Protein AF-A0A0J6VIU3-F1 (afdb_monomer)

Solvent-accessible surface area (backbone atoms only — not comparable to full-atom values): 9866 Å² total; per-residue (Å²): 130,84,79,78,81,65,36,22,77,60,74,33,32,26,30,36,24,31,65,59,57,56,82,57,69,72,55,52,53,48,53,48,53,48,19,51,76,34,27,85,52,58,78,42,79,39,98,77,40,23,36,38,40,46,23,76,40,57,70,34,16,53,46,53,47,50,54,40,42,76,72,63,31,38,40,55,67,81,47,37,56,76,34,36,36,28,23,67,9,27,85,81,29,92,76,26,26,20,43,14,57,76,49,42,64,62,48,19,63,70,40,30,72,33,30,78,71,74,35,33,35,32,33,22,8,21,50,80,12,85,54,52,69,56,66,26,52,36,17,33,19,19,31,84,85,53,28,26,31,54,34,59,68,26,29,26,71,58,88,66,86,40,66,36,48,68,65,61,50,52,62,45,44,75,76,52,79,45,73,80,44,44,50,70,67,60,55,64,84,130

Mean predicted aligned error: 3.59 Å

InterPro domains:
  IPR005117 Nitrite/Sulfite reductase ferredoxin-like domain [PF03460] (12-70)
  IPR036136 Nitrite/Sulfite reductase ferredoxin-like domain superfamily [SSF55124] (12-74)
  IPR045854 Nitrite and sulphite reductase 4Fe-4S domain-like superfamily [G3DSA:3.30.413.10] (81-178)
  IPR045854 Nitrite and sulphite reductase 4Fe-4S domain-like superfamily [SSF56014] (79-173)
  IPR051329 Nitrite and Sulfite Reductase 4Fe-4S Domain-Containing Protein [PTHR32439] (13-143)

pLDDT: mean 94.85, std 7.2, range [46.12, 98.75]

Structure (mmCIF, N/CA/C/O backbone):
data_AF-A0A0J6VIU3-F1
#
_entry.id   AF-A0A0J6VIU3-F1
#
loop_
_atom_site.group_PDB
_atom_site.id
_atom_site.type_symbol
_atom_site.label_atom_id
_atom_site.label_alt_id
_atom_site.label_comp_id
_atom_site.label_asym_id
_atom_site.label_entity_id
_atom_site.label_seq_id
_atom_site.pdbx_PDB_ins_code
_atom_site.Cartn_x
_atom_site.Cartn_y
_atom_site.Cartn_z
_atom_site.occupancy
_atom_site.B_iso_or_equiv
_atom_site.auth_seq_id
_atom_site.auth_comp_id
_atom_site.auth_asym_id
_atom_site.auth_atom_id
_atom_site.pdbx_PDB_model_num
ATOM 1 N N . ALA A 1 1 ? -14.873 -9.529 -12.317 1.00 48.81 1 ALA A N 1
ATOM 2 C CA . ALA A 1 1 ? -13.793 -8.640 -12.784 1.00 48.81 1 ALA A CA 1
ATOM 3 C C . ALA A 1 1 ? -12.572 -9.496 -13.079 1.00 48.81 1 ALA A C 1
ATOM 5 O O . ALA A 1 1 ? -12.299 -10.395 -12.291 1.00 48.81 1 ALA A O 1
ATOM 6 N N . THR A 1 2 ? -11.891 -9.271 -14.202 1.00 46.12 2 THR A N 1
ATOM 7 C CA . THR A 1 2 ? -10.603 -9.919 -14.492 1.00 46.12 2 THR A CA 1
ATOM 8 C C . THR A 1 2 ? -9.624 -9.580 -13.365 1.00 46.12 2 THR A C 1
ATOM 10 O O . THR A 1 2 ? -9.533 -8.401 -13.010 1.00 46.12 2 THR A O 1
ATOM 13 N N . PRO A 1 3 ? -8.942 -10.564 -12.755 1.00 61.28 3 PRO A N 1
ATOM 14 C CA . PRO A 1 3 ? -7.960 -10.271 -11.722 1.00 61.28 3 PRO A CA 1
ATOM 15 C C . PRO A 1 3 ? -6.857 -9.392 -12.315 1.00 61.28 3 PRO A C 1
ATOM 17 O O . PRO A 1 3 ? -6.375 -9.652 -13.418 1.00 61.28 3 PRO A O 1
ATOM 20 N N . ALA A 1 4 ? -6.488 -8.330 -11.599 1.00 75.06 4 ALA A N 1
ATOM 21 C CA . ALA A 1 4 ? -5.360 -7.499 -11.994 1.00 75.06 4 ALA A CA 1
ATOM 22 C C . ALA A 1 4 ? -4.101 -8.373 -12.071 1.00 75.06 4 ALA A C 1
ATOM 24 O O . ALA A 1 4 ? -3.849 -9.185 -11.176 1.00 75.06 4 ALA A O 1
ATOM 25 N N . LEU A 1 5 ? -3.326 -8.209 -13.143 1.00 84.50 5 LEU A N 1
ATOM 26 C CA . LEU A 1 5 ? -2.038 -8.877 -13.272 1.00 84.50 5 LEU A CA 1
ATOM 27 C C . LEU A 1 5 ? -1.126 -8.452 -12.110 1.00 84.50 5 LEU A C 1
ATOM 29 O O . LEU A 1 5 ? -1.130 -7.278 -11.725 1.00 84.50 5 LEU A O 1
ATOM 33 N N . PRO A 1 6 ? -0.371 -9.388 -11.516 1.00 89.06 6 PRO A N 1
ATOM 34 C CA . PRO A 1 6 ? 0.488 -9.067 -10.391 1.00 89.06 6 PRO A CA 1
ATOM 35 C C . PRO A 1 6 ? 1.706 -8.241 -10.829 1.00 89.06 6 PRO A C 1
ATOM 37 O O . PRO A 1 6 ? 2.104 -8.282 -11.994 1.00 89.06 6 PRO A O 1
ATOM 40 N N . ALA A 1 7 ? 2.318 -7.527 -9.882 1.00 92.69 7 ALA A N 1
ATOM 41 C CA . ALA A 1 7 ? 3.604 -6.867 -10.090 1.00 92.69 7 ALA A CA 1
ATOM 42 C C . ALA A 1 7 ? 4.664 -7.842 -10.637 1.00 92.69 7 ALA A C 1
ATOM 44 O O . ALA A 1 7 ? 4.665 -9.022 -10.281 1.00 92.69 7 ALA A O 1
ATOM 45 N N . GLY A 1 8 ? 5.559 -7.335 -11.485 1.00 94.25 8 GLY A N 1
ATOM 46 C CA . GLY A 1 8 ? 6.637 -8.103 -12.106 1.00 94.25 8 GLY A CA 1
ATOM 47 C C . GLY A 1 8 ? 6.594 -8.120 -13.639 1.00 94.25 8 GLY A C 1
ATOM 48 O O . GLY A 1 8 ? 5.868 -7.330 -14.250 1.00 94.25 8 GLY A O 1
ATOM 49 N N . PRO A 1 9 ? 7.419 -8.974 -14.269 1.00 93.81 9 PRO A N 1
ATOM 50 C CA . PRO A 1 9 ? 7.533 -9.061 -15.721 1.00 93.81 9 PRO A CA 1
ATOM 51 C C . PRO A 1 9 ? 6.393 -9.877 -16.354 1.00 93.81 9 PRO A C 1
ATOM 53 O O . PRO A 1 9 ? 5.986 -10.914 -15.835 1.00 93.81 9 PRO A O 1
ATOM 56 N N . HIS A 1 10 ? 5.932 -9.429 -17.522 1.00 94.38 10 HIS A N 1
ATOM 57 C CA . HIS A 1 10 ? 4.900 -10.036 -18.370 1.00 94.38 10 HIS A CA 1
ATOM 58 C C . HIS A 1 10 ? 5.347 -9.936 -19.837 1.00 94.38 10 HIS A C 1
ATOM 60 O O . HIS A 1 10 ? 4.893 -9.078 -20.598 1.00 94.38 10 HIS A O 1
ATOM 66 N N . GLY A 1 11 ? 6.317 -10.770 -20.221 1.00 94.44 11 GLY A N 1
ATOM 67 C CA . GLY A 1 11 ? 7.028 -10.636 -21.494 1.00 94.44 11 GLY A CA 1
ATOM 68 C C . GLY A 1 11 ? 7.826 -9.332 -21.527 1.00 94.44 11 GLY A C 1
ATOM 69 O O . GLY A 1 11 ? 8.680 -9.097 -20.677 1.00 94.44 11 GLY A O 1
ATOM 70 N N . ARG A 1 12 ? 7.511 -8.453 -22.482 1.00 96.19 12 ARG A N 1
ATOM 71 C CA . ARG A 1 12 ? 8.130 -7.122 -22.593 1.00 96.19 12 ARG A CA 1
ATOM 72 C C . ARG A 1 12 ? 7.570 -6.092 -21.607 1.00 96.19 12 ARG A C 1
ATOM 74 O O . ARG A 1 12 ? 8.167 -5.032 -21.448 1.00 96.19 12 ARG A O 1
ATOM 81 N N . ALA A 1 13 ? 6.429 -6.363 -20.979 1.00 95.94 13 ALA A N 1
ATOM 82 C CA . ALA A 1 13 ? 5.827 -5.449 -20.017 1.00 95.94 13 ALA A CA 1
ATOM 83 C C . 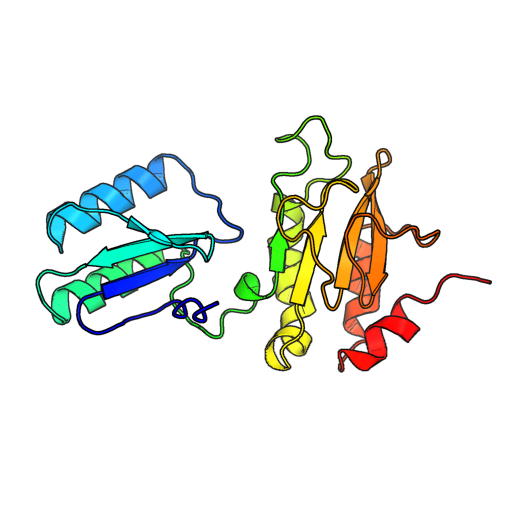ALA A 1 13 ? 6.360 -5.705 -18.601 1.00 95.94 13 ALA A C 1
ATOM 85 O O . ALA A 1 13 ? 6.583 -6.846 -18.206 1.00 95.94 13 ALA A O 1
ATOM 86 N N . VAL A 1 14 ? 6.506 -4.648 -17.812 1.00 96.81 14 VAL A N 1
ATOM 87 C CA . VAL A 1 14 ? 6.825 -4.694 -16.386 1.00 96.81 14 VAL A CA 1
ATOM 88 C C . VAL A 1 14 ? 5.751 -3.920 -15.645 1.00 96.81 14 VAL A C 1
ATOM 90 O O . VAL A 1 14 ? 5.574 -2.723 -15.866 1.00 96.81 14 VAL A O 1
ATOM 93 N N . LEU A 1 15 ? 5.040 -4.601 -14.752 1.00 97.00 15 LEU A N 1
ATOM 94 C CA . LEU A 1 15 ? 4.106 -3.963 -13.835 1.00 97.00 15 LEU A CA 1
ATOM 95 C C . LEU A 1 15 ? 4.848 -3.631 -12.544 1.00 97.00 15 LEU A C 1
ATOM 97 O O . LEU A 1 15 ? 5.270 -4.531 -11.818 1.00 97.00 15 LEU A O 1
ATOM 101 N N . ALA A 1 16 ? 5.014 -2.343 -12.267 1.00 97.06 16 ALA A N 1
ATOM 102 C CA . ALA A 1 16 ? 5.677 -1.849 -11.072 1.00 97.06 16 ALA A CA 1
ATOM 103 C C . ALA A 1 16 ? 4.662 -1.092 -10.208 1.00 97.06 16 ALA A C 1
ATOM 105 O O . ALA A 1 16 ? 4.135 -0.052 -10.602 1.00 97.06 16 ALA A O 1
ATOM 106 N N . GLU A 1 17 ? 4.349 -1.624 -9.028 1.00 96.88 17 GLU A N 1
ATOM 107 C CA . GLU A 1 17 ? 3.399 -0.996 -8.107 1.00 96.88 17 GLU A CA 1
ATOM 108 C C . GLU A 1 17 ? 4.102 0.074 -7.260 1.00 96.88 17 GLU A C 1
ATOM 110 O O . GLU A 1 17 ? 5.215 -0.124 -6.762 1.00 96.88 17 GLU A O 1
ATOM 115 N N . LEU A 1 18 ? 3.448 1.223 -7.076 1.00 96.88 18 LEU A N 1
ATOM 116 C CA . LEU A 1 18 ? 3.931 2.249 -6.160 1.00 96.88 18 LEU A CA 1
ATOM 117 C C . LEU A 1 18 ? 3.594 1.809 -4.731 1.00 96.88 18 LEU A C 1
ATOM 119 O O . LEU A 1 18 ? 2.436 1.456 -4.472 1.00 96.88 18 LEU A O 1
ATOM 123 N N . PRO A 1 19 ? 4.540 1.862 -3.776 1.00 95.75 19 PRO A N 1
ATOM 124 C CA . PRO A 1 19 ? 4.240 1.587 -2.378 1.00 95.75 19 PRO A CA 1
ATOM 125 C C . PRO A 1 19 ? 3.066 2.452 -1.910 1.00 95.75 19 PRO A C 1
ATOM 127 O O . PRO A 1 19 ? 3.142 3.680 -1.896 1.00 95.75 19 PRO A O 1
ATOM 130 N N . PHE A 1 20 ? 1.945 1.796 -1.598 1.00 96.06 20 PHE A N 1
ATOM 131 C CA . PHE A 1 20 ? 0.696 2.439 -1.173 1.00 96.06 20 PHE A CA 1
ATOM 132 C C . PHE A 1 20 ? 0.151 3.499 -2.153 1.00 96.06 20 PHE A C 1
ATOM 134 O O . PHE A 1 20 ? -0.592 4.396 -1.751 1.00 96.06 20 PHE A O 1
ATOM 141 N N . GLY A 1 21 ? 0.493 3.388 -3.443 1.00 94.88 21 GLY A N 1
ATOM 142 C CA . GLY A 1 21 ? 0.001 4.263 -4.507 1.00 94.88 21 GLY A CA 1
ATOM 143 C C . GLY A 1 21 ? 0.584 5.674 -4.523 1.00 94.88 21 GLY A C 1
ATOM 144 O O . GLY A 1 21 ? -0.059 6.570 -5.067 1.00 94.88 21 GLY A O 1
ATOM 145 N N . ARG A 1 22 ? 1.755 5.900 -3.912 1.00 93.38 22 ARG A N 1
ATOM 146 C CA . ARG A 1 22 ? 2.368 7.232 -3.814 1.00 93.38 22 ARG A CA 1
ATOM 147 C C . ARG A 1 22 ? 3.776 7.267 -4.408 1.00 93.38 22 ARG A C 1
ATOM 149 O O . ARG A 1 22 ? 4.560 6.341 -4.231 1.00 93.38 22 ARG A O 1
ATOM 156 N N . CYS A 1 23 ? 4.096 8.376 -5.064 1.00 95.00 23 CYS A N 1
ATOM 157 C CA . CYS A 1 23 ? 5.431 8.727 -5.539 1.00 95.00 23 CYS A CA 1
ATOM 158 C C . CYS A 1 23 ? 5.663 10.237 -5.396 1.00 95.00 23 CYS A C 1
ATOM 160 O O . CYS A 1 23 ? 4.721 10.996 -5.149 1.00 95.00 23 CYS A O 1
ATOM 162 N N . ASP A 1 24 ? 6.913 10.665 -5.538 1.00 95.06 24 ASP A N 1
ATOM 163 C CA . ASP A 1 24 ? 7.285 12.070 -5.683 1.00 95.06 24 ASP A CA 1
ATOM 164 C C . ASP A 1 24 ? 7.541 12.424 -7.159 1.00 95.06 24 ASP A C 1
ATOM 166 O O . ASP A 1 24 ? 7.495 11.563 -8.042 1.00 95.06 24 ASP A O 1
ATOM 170 N N . ALA A 1 25 ? 7.786 13.710 -7.431 1.00 97.56 25 ALA A N 1
ATOM 171 C CA . ALA A 1 25 ? 8.084 14.193 -8.779 1.00 97.56 25 ALA A CA 1
ATOM 172 C C . ALA A 1 25 ? 9.369 13.565 -9.340 1.00 97.56 25 ALA A C 1
ATOM 174 O O . ALA A 1 25 ? 9.394 13.145 -10.490 1.00 97.56 25 ALA A O 1
ATOM 175 N N . ALA A 1 26 ? 10.397 13.400 -8.502 1.00 97.75 26 ALA A N 1
ATOM 176 C CA . ALA A 1 26 ? 11.661 12.807 -8.921 1.00 97.75 26 ALA A CA 1
ATOM 177 C C . ALA A 1 26 ? 11.491 11.362 -9.414 1.00 97.75 26 ALA A C 1
ATOM 179 O O . ALA A 1 26 ? 12.188 10.939 -10.335 1.00 97.75 26 ALA A O 1
ATOM 180 N N . LEU A 1 27 ? 10.592 10.577 -8.811 1.00 97.69 27 LEU A N 1
ATOM 181 C CA . LEU A 1 27 ? 10.286 9.242 -9.308 1.00 97.69 27 LEU A CA 1
ATOM 182 C C . LEU A 1 27 ? 9.491 9.281 -10.619 1.00 97.69 27 LEU A C 1
ATOM 184 O O . LEU A 1 27 ? 9.744 8.444 -11.480 1.00 97.69 27 LEU A O 1
ATOM 188 N N . LEU A 1 28 ? 8.577 10.237 -10.799 1.00 96.81 28 LEU A N 1
ATOM 189 C CA . LEU A 1 28 ? 7.879 10.414 -12.078 1.00 96.81 28 LEU A CA 1
ATOM 190 C C . LEU A 1 28 ? 8.858 10.752 -13.211 1.00 96.81 28 LEU A C 1
ATOM 192 O O . LEU A 1 28 ? 8.779 10.133 -14.270 1.00 96.81 28 LEU A O 1
ATOM 196 N N . ASP A 1 29 ? 9.824 11.637 -12.960 1.00 98.00 29 ASP A N 1
ATOM 197 C CA . ASP A 1 29 ? 10.874 11.973 -13.930 1.00 98.00 29 ASP A CA 1
ATOM 198 C C . ASP A 1 29 ? 11.718 10.742 -14.291 1.00 98.00 29 ASP A C 1
ATOM 200 O O . ASP A 1 29 ? 12.003 10.494 -15.464 1.00 98.00 29 ASP A O 1
ATOM 204 N N . ARG A 1 30 ? 12.074 9.916 -13.294 1.00 98.00 30 ARG A N 1
ATOM 205 C CA . ARG A 1 30 ? 12.776 8.645 -13.539 1.00 98.00 30 ARG A CA 1
ATOM 206 C C . ARG A 1 30 ? 11.942 7.683 -14.379 1.00 98.00 30 ARG A C 1
ATOM 208 O O . ARG A 1 30 ? 12.472 7.108 -15.322 1.00 98.00 30 ARG A O 1
ATOM 215 N N . LEU A 1 31 ? 10.655 7.518 -14.066 1.00 97.56 31 LEU A N 1
ATOM 216 C CA . LEU A 1 31 ? 9.751 6.648 -14.825 1.00 97.56 31 LEU A CA 1
ATOM 217 C C . LEU A 1 31 ? 9.650 7.078 -16.293 1.00 97.56 31 LEU A C 1
ATOM 219 O O . LEU A 1 31 ? 9.720 6.220 -17.173 1.00 97.56 31 LEU A O 1
ATOM 223 N N . ALA A 1 32 ? 9.527 8.382 -16.550 1.00 97.56 32 ALA A N 1
ATOM 224 C CA . ALA A 1 32 ? 9.510 8.929 -17.904 1.00 97.56 32 ALA A CA 1
ATOM 225 C C . ALA A 1 32 ? 10.830 8.640 -18.634 1.00 97.56 32 ALA A C 1
ATOM 227 O O . ALA A 1 32 ? 10.822 8.010 -19.691 1.00 97.56 32 ALA A O 1
ATOM 228 N N . GLY A 1 33 ? 11.969 8.981 -18.020 1.00 98.19 33 GLY A N 1
ATOM 229 C CA . GLY A 1 33 ? 13.286 8.749 -18.617 1.00 98.19 33 GLY A CA 1
ATOM 230 C C . GLY A 1 33 ? 13.581 7.270 -18.888 1.00 98.19 33 GLY A C 1
ATOM 231 O O . GLY A 1 33 ? 14.166 6.929 -19.914 1.00 98.19 33 GLY A O 1
ATOM 232 N N . TRP A 1 34 ? 13.142 6.362 -18.013 1.00 98.06 34 TRP A N 1
ATOM 233 C CA . TRP A 1 34 ? 13.269 4.925 -18.252 1.00 98.06 34 TRP A CA 1
ATOM 234 C C . TRP A 1 34 ? 12.399 4.443 -19.411 1.00 98.06 34 TRP A C 1
ATOM 236 O O . TRP A 1 34 ? 12.864 3.618 -20.201 1.00 98.06 34 TRP A O 1
ATOM 246 N N . SER A 1 35 ? 11.161 4.938 -19.521 1.00 97.12 35 SER A N 1
ATOM 247 C CA . SER A 1 35 ? 10.277 4.576 -20.632 1.00 97.12 35 SER A CA 1
ATOM 248 C C . SER A 1 35 ? 10.857 5.024 -21.973 1.00 97.12 35 SER A C 1
ATOM 250 O O . SER A 1 35 ? 10.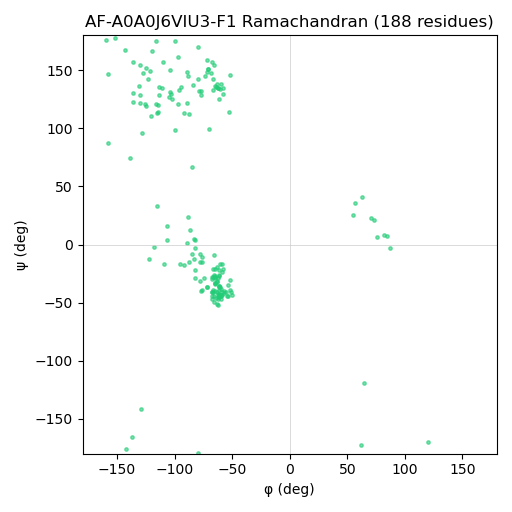907 4.235 -22.914 1.00 97.12 35 SER A O 1
ATOM 252 N N . GLU A 1 36 ? 11.410 6.233 -22.045 1.00 97.88 36 GLU A N 1
ATOM 253 C CA . GLU A 1 36 ? 12.086 6.735 -23.247 1.00 97.88 36 GLU A CA 1
ATOM 254 C C . GLU A 1 36 ? 13.366 5.942 -23.570 1.00 97.88 36 GLU A C 1
ATOM 256 O O . GLU A 1 36 ? 13.612 5.571 -24.718 1.00 97.88 36 GLU A O 1
ATOM 261 N N . ALA A 1 37 ? 14.192 5.644 -22.562 1.00 97.94 37 ALA A N 1
ATOM 262 C CA . ALA A 1 37 ? 15.487 4.992 -22.765 1.00 97.94 37 ALA A CA 1
ATOM 263 C C . ALA A 1 37 ? 15.385 3.493 -23.094 1.00 97.94 37 ALA A C 1
ATOM 265 O O . ALA A 1 37 ? 16.272 2.934 -23.755 1.00 97.94 37 ALA A O 1
ATOM 266 N N . HIS A 1 38 ? 14.342 2.814 -22.610 1.00 97.62 38 HIS A N 1
ATOM 267 C CA . HIS A 1 38 ? 14.209 1.354 -22.680 1.00 97.62 38 HIS A CA 1
ATOM 268 C C . HIS A 1 38 ? 12.943 0.868 -23.398 1.00 97.62 38 HIS A C 1
ATOM 270 O O . HIS A 1 38 ? 12.875 -0.315 -23.738 1.00 97.62 38 HIS A O 1
ATOM 276 N N . GLY A 1 39 ? 11.979 1.745 -23.663 1.00 95.62 39 GLY A N 1
ATOM 277 C CA . GLY A 1 39 ? 10.674 1.425 -24.234 1.00 95.62 39 GLY A CA 1
ATOM 278 C C . GLY A 1 39 ? 10.313 2.280 -25.444 1.00 95.62 39 GLY A C 1
ATOM 279 O O . GLY A 1 39 ? 11.157 2.545 -26.301 1.00 95.62 39 GLY A O 1
ATOM 280 N N . ASP A 1 40 ? 9.037 2.644 -25.527 1.00 92.75 40 ASP A N 1
ATOM 281 C CA . ASP A 1 40 ? 8.431 3.493 -26.558 1.00 92.75 40 ASP A CA 1
ATOM 282 C C . ASP A 1 40 ? 8.083 4.906 -26.054 1.00 92.75 40 ASP A C 1
ATOM 284 O O . ASP A 1 40 ? 7.546 5.708 -26.815 1.00 92.75 40 ASP A O 1
ATOM 288 N N . GLY A 1 41 ? 8.431 5.232 -24.804 1.00 94.88 41 GLY A N 1
ATOM 289 C CA . GLY A 1 41 ? 8.130 6.519 -24.176 1.00 94.88 41 GLY A CA 1
ATOM 290 C C . GLY A 1 41 ? 6.760 6.589 -23.495 1.00 94.88 41 GLY A C 1
ATOM 291 O O . GLY A 1 41 ? 6.473 7.588 -22.837 1.00 94.88 41 GLY A O 1
ATOM 292 N N . ASP A 1 42 ? 5.937 5.538 -23.572 1.00 94.19 42 ASP A N 1
ATOM 293 C CA . ASP A 1 42 ? 4.618 5.525 -22.943 1.00 94.19 42 ASP A CA 1
ATOM 294 C C . ASP A 1 42 ? 4.656 4.994 -21.499 1.00 94.19 42 ASP A C 1
ATOM 296 O O . ASP A 1 42 ? 5.448 4.127 -21.118 1.00 94.19 42 ASP A O 1
ATOM 300 N N . LEU A 1 43 ? 3.752 5.515 -20.667 1.00 92.94 43 LEU A N 1
ATOM 301 C CA . LEU A 1 43 ? 3.489 5.041 -19.309 1.00 92.94 43 LEU A CA 1
ATOM 302 C C . LEU A 1 43 ? 1.987 4.839 -19.136 1.00 92.94 43 LEU A C 1
ATOM 304 O O . LEU A 1 43 ? 1.198 5.752 -19.372 1.00 92.94 43 LEU A O 1
ATOM 308 N N . SER A 1 44 ? 1.581 3.662 -18.665 1.00 94.81 44 SER A N 1
ATOM 309 C CA . SER A 1 44 ? 0.176 3.384 -18.340 1.00 94.81 44 SER A CA 1
ATOM 310 C C . SER A 1 44 ? -0.002 3.173 -16.845 1.00 94.81 44 SER A C 1
ATOM 312 O O . SER A 1 44 ? 0.767 2.445 -16.227 1.00 94.81 44 SER A O 1
ATOM 314 N N . LEU A 1 45 ? -1.037 3.764 -16.248 1.00 94.75 45 LEU A N 1
ATOM 315 C CA . LEU A 1 45 ? -1.393 3.481 -14.856 1.00 94.75 45 LEU A CA 1
ATOM 316 C C . LEU A 1 45 ? -2.048 2.102 -14.738 1.00 94.75 45 LEU A C 1
ATOM 318 O O . LEU A 1 45 ? -2.820 1.691 -15.605 1.00 94.75 45 LEU A O 1
ATOM 322 N N . THR A 1 46 ? -1.789 1.403 -13.634 1.00 92.31 46 THR A N 1
ATOM 323 C CA . THR A 1 46 ? -2.411 0.106 -13.347 1.00 92.31 46 THR A CA 1
ATOM 324 C C . THR A 1 46 ? -3.514 0.237 -12.290 1.00 92.31 46 THR A C 1
ATOM 326 O O . THR A 1 46 ? -3.403 1.044 -11.360 1.00 92.31 46 THR A O 1
ATOM 329 N N . PRO A 1 47 ? -4.555 -0.617 -12.332 1.00 88.31 47 PRO A N 1
ATOM 330 C CA . PRO A 1 47 ? -5.556 -0.694 -11.263 1.00 88.31 47 PRO A CA 1
ATOM 331 C C . PRO A 1 47 ? -4.975 -1.079 -9.890 1.00 88.31 47 PRO A C 1
ATOM 333 O O . PRO A 1 47 ? -5.620 -0.872 -8.865 1.00 88.31 47 PRO A O 1
ATOM 336 N N . SER A 1 48 ? -3.757 -1.629 -9.853 1.00 85.94 48 SER A N 1
ATOM 337 C CA . SER A 1 48 ? -3.030 -2.004 -8.636 1.00 85.94 48 SER A CA 1
ATOM 338 C C . SER A 1 48 ? -2.174 -0.869 -8.051 1.00 85.94 48 SER A C 1
ATOM 340 O O . SER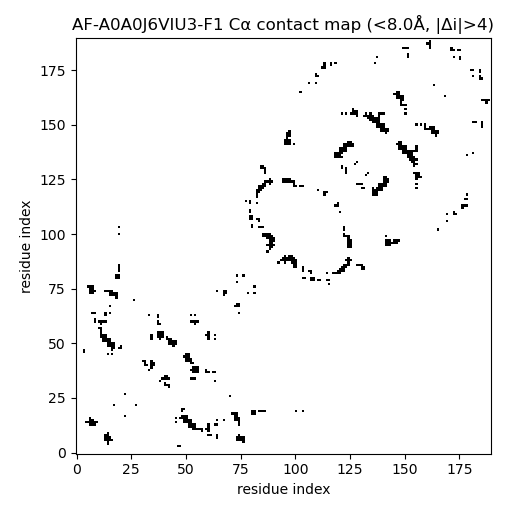 A 1 48 ? -1.259 -1.133 -7.276 1.00 85.94 48 SER A O 1
ATOM 342 N N . ARG A 1 49 ? -2.508 0.398 -8.355 1.00 91.69 49 ARG A N 1
ATOM 343 C CA . ARG A 1 49 ? -1.810 1.604 -7.859 1.00 91.69 49 ARG A CA 1
ATOM 344 C C . ARG A 1 49 ? -0.348 1.665 -8.323 1.00 91.69 49 ARG A C 1
ATOM 346 O O . ARG A 1 49 ? 0.548 2.005 -7.553 1.00 91.69 49 ARG A O 1
ATOM 353 N N . GLY A 1 50 ? -0.111 1.293 -9.572 1.00 94.88 50 GLY A N 1
ATOM 354 C CA . GLY A 1 50 ? 1.215 1.216 -10.167 1.00 94.88 50 GLY A CA 1
ATOM 355 C C . GLY A 1 50 ? 1.270 1.787 -11.569 1.00 94.88 50 GLY A C 1
ATOM 356 O O . GLY A 1 50 ? 0.349 2.464 -12.029 1.00 94.88 50 GLY A O 1
ATOM 357 N N . VAL A 1 51 ? 2.363 1.461 -12.244 1.00 96.38 51 VAL A N 1
ATOM 358 C CA . VAL A 1 51 ? 2.610 1.780 -13.644 1.00 96.38 51 VAL A CA 1
ATOM 359 C C . VAL A 1 51 ? 2.994 0.519 -14.413 1.00 96.38 51 VAL A C 1
ATOM 361 O O . VAL A 1 51 ? 3.606 -0.401 -13.868 1.00 96.38 51 VAL A O 1
ATOM 364 N N . ALA A 1 52 ? 2.614 0.474 -15.681 1.00 96.50 52 ALA A N 1
ATOM 365 C CA . ALA A 1 52 ? 3.092 -0.485 -16.655 1.00 96.50 52 ALA A CA 1
ATOM 366 C C . ALA A 1 52 ? 4.137 0.203 -17.538 1.00 96.50 52 ALA A C 1
ATOM 368 O O . ALA A 1 52 ? 3.864 1.254 -18.121 1.00 96.50 52 ALA A O 1
ATOM 369 N N . LEU A 1 53 ? 5.316 -0.407 -17.613 1.00 96.31 53 LEU A N 1
ATOM 370 C CA . LEU A 1 53 ? 6.429 -0.018 -18.475 1.00 96.31 53 LEU A CA 1
ATOM 371 C C . LEU A 1 53 ? 6.596 -1.095 -19.545 1.00 96.31 53 LEU A C 1
ATOM 373 O O . LEU A 1 53 ? 6.588 -2.279 -19.210 1.00 96.31 53 LEU A O 1
ATOM 377 N N . VAL A 1 54 ? 6.766 -0.723 -20.811 1.00 96.94 54 VAL A N 1
ATOM 378 C CA . VAL A 1 54 ? 6.951 -1.696 -21.897 1.00 96.94 54 VAL A CA 1
ATOM 379 C C . VAL A 1 54 ? 8.346 -1.540 -22.482 1.00 96.94 54 VAL A C 1
ATOM 381 O O . VAL A 1 54 ? 8.669 -0.528 -23.088 1.00 96.94 54 VAL A O 1
ATOM 384 N N . GLY A 1 55 ? 9.190 -2.555 -22.309 1.00 97.56 55 GLY A N 1
ATOM 385 C CA . GLY A 1 55 ? 10.509 -2.593 -22.930 1.00 97.56 55 GLY A CA 1
ATOM 386 C C . GLY A 1 55 ? 10.417 -2.807 -24.441 1.00 97.56 55 GLY A C 1
ATOM 387 O O . GLY A 1 55 ? 9.508 -3.480 -24.939 1.00 97.56 55 GLY A O 1
ATOM 388 N N . ARG A 1 56 ? 11.390 -2.294 -25.198 1.00 97.62 56 ARG A N 1
ATOM 389 C CA . ARG A 1 56 ? 11.540 -2.574 -26.643 1.00 97.62 56 ARG A CA 1
ATOM 390 C C . ARG A 1 56 ? 11.786 -4.059 -26.951 1.00 97.62 56 ARG A C 1
ATOM 392 O O . ARG A 1 56 ? 11.399 -4.546 -28.008 1.00 97.62 56 ARG A O 1
ATOM 399 N N . ASP A 1 57 ? 12.377 -4.772 -25.999 1.00 97.25 57 ASP A N 1
ATOM 400 C CA . ASP A 1 57 ? 12.654 -6.207 -25.999 1.00 97.25 57 ASP A CA 1
ATOM 401 C C . ASP A 1 57 ? 12.671 -6.731 -24.545 1.00 97.25 57 ASP A C 1
ATOM 403 O O . ASP A 1 57 ? 12.475 -5.968 -23.592 1.00 97.25 57 ASP A O 1
ATOM 407 N N . GLU A 1 58 ? 12.863 -8.038 -24.355 1.00 96.62 58 GLU A N 1
ATOM 408 C CA . GLU A 1 58 ? 12.871 -8.654 -23.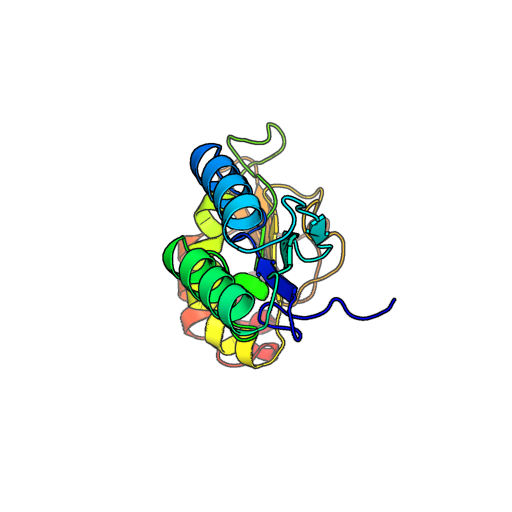018 1.00 96.62 58 GLU A CA 1
ATOM 409 C C . GLU A 1 58 ? 14.077 -8.229 -22.160 1.00 96.62 58 GLU A C 1
ATOM 411 O O . GLU A 1 58 ? 13.963 -8.131 -20.938 1.00 96.62 58 GLU A O 1
ATOM 416 N N . ALA A 1 59 ? 15.224 -7.909 -22.768 1.00 97.31 59 ALA A N 1
ATOM 417 C CA . ALA A 1 59 ? 16.405 -7.449 -22.035 1.00 97.31 59 ALA A CA 1
ATOM 418 C C . ALA A 1 59 ? 16.215 -6.022 -21.489 1.00 97.31 59 ALA A C 1
ATOM 420 O O . ALA A 1 59 ? 16.637 -5.694 -20.373 1.00 97.31 59 ALA A O 1
ATOM 421 N N . ALA A 1 60 ? 15.540 -5.170 -22.259 1.00 97.94 60 ALA A N 1
ATOM 422 C CA . ALA A 1 60 ? 15.108 -3.852 -21.832 1.00 97.94 60 ALA A CA 1
ATOM 423 C C . ALA A 1 60 ? 14.049 -3.950 -20.726 1.00 97.94 60 ALA A C 1
ATOM 425 O O . ALA A 1 60 ? 14.155 -3.229 -19.736 1.00 97.94 60 ALA A O 1
ATOM 426 N N . ALA A 1 61 ? 13.095 -4.882 -20.832 1.00 97.62 61 ALA A N 1
ATOM 427 C CA . ALA A 1 61 ? 12.126 -5.153 -19.769 1.00 97.62 61 ALA A CA 1
ATOM 428 C C . ALA A 1 61 ? 12.813 -5.583 -18.459 1.00 97.62 61 ALA A C 1
ATOM 430 O O . ALA A 1 61 ? 12.499 -5.064 -17.391 1.00 97.62 61 ALA A O 1
ATOM 431 N N . GLU A 1 62 ? 13.820 -6.455 -18.522 1.00 97.94 62 GLU A N 1
ATOM 432 C CA . GLU A 1 62 ? 14.595 -6.830 -17.334 1.00 97.94 62 GLU A CA 1
ATOM 433 C C . GLU A 1 62 ? 15.381 -5.643 -16.748 1.00 97.94 62 GLU A C 1
ATOM 435 O O . GLU A 1 62 ? 15.513 -5.505 -15.530 1.00 97.94 62 GLU A O 1
ATOM 440 N N . THR A 1 63 ? 15.868 -4.735 -17.594 1.00 98.12 63 THR A N 1
ATOM 441 C CA . THR A 1 63 ? 16.508 -3.494 -17.134 1.00 98.12 63 THR A CA 1
ATOM 442 C C . THR A 1 63 ? 15.506 -2.584 -16.426 1.00 98.12 63 THR A C 1
ATOM 444 O O . THR A 1 63 ? 15.751 -2.213 -15.281 1.00 98.12 63 THR A O 1
ATOM 447 N N . LEU A 1 64 ? 14.340 -2.334 -17.029 1.00 97.94 64 LEU A N 1
ATOM 448 C CA . LEU A 1 64 ? 13.234 -1.587 -16.420 1.00 97.94 64 LEU A CA 1
ATOM 449 C C . LEU A 1 64 ? 12.829 -2.165 -15.059 1.00 97.94 64 LEU A C 1
ATOM 451 O O . LEU A 1 64 ? 12.653 -1.426 -14.094 1.00 97.94 64 LEU A O 1
ATOM 455 N N . ARG A 1 65 ? 12.727 -3.495 -14.956 1.00 97.81 65 ARG A N 1
ATOM 456 C CA . ARG A 1 65 ? 12.402 -4.186 -13.702 1.00 97.81 65 ARG A CA 1
ATOM 457 C C . ARG A 1 65 ? 13.446 -3.923 -12.616 1.00 97.81 65 ARG A C 1
ATOM 459 O O . ARG A 1 65 ? 13.072 -3.681 -11.468 1.00 97.81 65 ARG A O 1
ATOM 466 N N . ARG A 1 66 ? 14.739 -3.972 -12.957 1.00 98.19 66 ARG A N 1
ATOM 467 C CA . ARG A 1 66 ? 15.839 -3.704 -12.012 1.00 98.19 66 ARG A CA 1
ATOM 468 C C . ARG A 1 66 ? 15.873 -2.245 -11.568 1.00 98.19 66 ARG A C 1
ATOM 470 O O . ARG A 1 66 ? 15.989 -2.003 -10.371 1.00 98.19 66 ARG A O 1
ATOM 477 N N . GLU A 1 67 ? 15.719 -1.304 -12.495 1.00 97.94 67 GLU A N 1
ATOM 478 C CA . GLU A 1 67 ? 15.641 0.133 -12.199 1.00 97.94 67 GLU A CA 1
ATOM 479 C C . GLU A 1 67 ? 14.454 0.449 -11.274 1.00 97.94 67 GLU A C 1
ATOM 481 O O . GLU A 1 67 ? 14.609 1.094 -10.234 1.00 97.94 67 GLU A O 1
ATOM 486 N N . ALA A 1 68 ? 13.276 -0.102 -11.584 1.00 97.69 68 ALA A N 1
ATOM 487 C CA . ALA A 1 68 ? 12.086 0.053 -10.756 1.00 97.69 68 ALA A CA 1
ATOM 488 C C . ALA A 1 68 ? 12.289 -0.523 -9.342 1.00 97.69 68 ALA A C 1
ATOM 490 O O . ALA A 1 68 ? 11.959 0.135 -8.353 1.00 97.69 68 ALA A O 1
ATOM 491 N N . ALA A 1 69 ? 12.880 -1.719 -9.229 1.00 97.81 69 ALA A N 1
ATOM 492 C CA . ALA A 1 69 ? 13.211 -2.321 -7.937 1.00 97.81 69 ALA A CA 1
ATOM 493 C C . ALA A 1 69 ? 14.201 -1.460 -7.135 1.00 97.81 69 ALA A C 1
ATOM 495 O O . ALA A 1 69 ? 13.989 -1.222 -5.946 1.00 97.81 69 ALA A O 1
ATOM 496 N N . ALA A 1 70 ? 15.258 -0.962 -7.785 1.00 97.50 70 ALA A N 1
ATOM 497 C CA . ALA A 1 70 ? 16.274 -0.116 -7.160 1.00 97.50 70 ALA A CA 1
ATOM 498 C C . ALA A 1 70 ? 15.695 1.214 -6.654 1.00 97.50 70 ALA A C 1
ATOM 500 O O . ALA A 1 70 ? 16.126 1.727 -5.624 1.00 97.50 70 ALA A O 1
ATOM 501 N N . ALA A 1 71 ? 14.671 1.742 -7.327 1.00 97.31 71 ALA A N 1
ATOM 502 C CA . ALA A 1 71 ? 13.938 2.925 -6.885 1.00 97.31 71 ALA A CA 1
ATOM 503 C C . ALA A 1 71 ? 12.836 2.642 -5.849 1.00 97.31 71 ALA A C 1
ATOM 505 O O . ALA A 1 71 ? 12.094 3.554 -5.482 1.00 97.31 71 ALA A O 1
ATOM 506 N N . GLY A 1 72 ? 12.712 1.399 -5.376 1.00 96.31 72 GLY A N 1
ATOM 507 C CA . GLY A 1 72 ? 11.793 1.016 -4.308 1.00 96.31 72 GLY A CA 1
ATOM 508 C C . GLY A 1 72 ? 10.360 0.713 -4.750 1.00 96.31 72 GLY A C 1
ATOM 509 O O . GLY A 1 72 ? 9.513 0.479 -3.875 1.00 96.31 72 GLY A O 1
ATOM 510 N N . LEU A 1 73 ? 10.077 0.676 -6.062 1.00 97.75 73 LEU A N 1
ATOM 511 C CA . LEU A 1 73 ? 8.804 0.158 -6.565 1.00 97.75 73 LEU A CA 1
ATOM 512 C C . LEU A 1 73 ? 8.695 -1.339 -6.277 1.00 97.75 73 LEU A C 1
ATOM 514 O O . LEU A 1 73 ? 9.681 -2.067 -6.151 1.00 97.75 73 LEU A O 1
ATOM 518 N N . ILE A 1 74 ? 7.459 -1.805 -6.181 1.00 97.69 74 ILE A N 1
ATOM 519 C CA . ILE A 1 74 ? 7.152 -3.209 -5.967 1.00 97.69 74 ILE A CA 1
ATOM 520 C C . ILE A 1 74 ? 7.092 -3.891 -7.333 1.00 97.69 74 ILE A C 1
ATOM 522 O O . ILE A 1 74 ? 6.184 -3.640 -8.123 1.00 97.69 74 ILE A O 1
ATOM 526 N N . VAL A 1 75 ? 8.057 -4.768 -7.593 1.00 96.88 75 VAL A N 1
ATOM 527 C CA . VAL A 1 75 ? 8.104 -5.635 -8.787 1.00 96.88 75 VAL A CA 1
ATOM 528 C C . VAL A 1 75 ? 8.054 -7.123 -8.430 1.00 96.88 75 VAL A C 1
ATOM 530 O O . VAL A 1 75 ? 8.074 -7.971 -9.317 1.00 96.88 75 VAL A O 1
ATOM 533 N N . ASP A 1 76 ? 8.018 -7.441 -7.134 1.00 95.31 76 ASP A N 1
ATOM 534 C CA . ASP A 1 76 ? 7.844 -8.798 -6.626 1.00 95.31 76 ASP A CA 1
ATOM 535 C C . ASP A 1 76 ? 6.360 -9.019 -6.281 1.00 95.31 76 ASP A C 1
ATOM 537 O O . ASP A 1 76 ? 5.810 -8.299 -5.437 1.00 95.31 76 ASP A O 1
ATOM 541 N N . PRO A 1 77 ? 5.683 -10.007 -6.894 1.00 92.88 77 PRO A N 1
ATOM 542 C CA . PRO A 1 77 ? 4.299 -10.322 -6.565 1.00 92.88 77 PRO A CA 1
ATOM 543 C C . PRO A 1 77 ? 4.099 -10.764 -5.105 1.00 92.88 77 PRO A C 1
ATOM 545 O O . PRO A 1 77 ? 2.981 -10.646 -4.599 1.00 92.88 77 PRO A O 1
ATOM 548 N N . ALA A 1 78 ? 5.138 -11.250 -4.424 1.00 93.00 78 ALA A N 1
ATOM 549 C CA . ALA A 1 78 ? 5.084 -11.697 -3.034 1.00 93.00 78 ALA A CA 1
ATOM 550 C C . ALA A 1 78 ? 5.363 -10.583 -2.005 1.00 93.00 78 ALA A C 1
ATOM 552 O O . ALA A 1 78 ? 5.352 -10.852 -0.801 1.00 93.00 78 ALA A O 1
ATOM 553 N N . ASP A 1 79 ? 5.598 -9.340 -2.443 1.00 95.81 79 ASP A N 1
ATOM 554 C CA . ASP A 1 79 ? 5.900 -8.231 -1.537 1.00 95.81 79 ASP A CA 1
ATOM 555 C C . ASP A 1 79 ? 4.726 -7.958 -0.566 1.00 95.81 79 ASP A C 1
ATOM 557 O O . ASP A 1 79 ? 3.594 -7.711 -1.003 1.00 95.81 79 ASP A O 1
ATOM 561 N N . PRO A 1 80 ? 4.958 -7.960 0.762 1.00 95.12 80 PRO A N 1
ATOM 562 C CA . PRO A 1 80 ? 3.892 -7.816 1.753 1.00 95.12 80 PRO A CA 1
ATOM 563 C C . PRO A 1 80 ? 3.197 -6.451 1.709 1.00 95.12 80 PRO A C 1
ATOM 565 O O . PRO A 1 80 ? 2.048 -6.338 2.142 1.00 95.12 80 PRO A O 1
ATOM 568 N N . ARG A 1 81 ? 3.836 -5.413 1.150 1.00 96.88 81 ARG A N 1
ATOM 569 C CA . ARG A 1 81 ? 3.221 -4.086 0.978 1.00 96.88 81 ARG A CA 1
ATOM 570 C C . ARG A 1 81 ? 1.986 -4.145 0.080 1.00 96.88 81 ARG A C 1
ATOM 572 O O . ARG A 1 81 ? 1.078 -3.340 0.260 1.00 96.88 81 ARG A O 1
ATOM 579 N N . ARG A 1 82 ? 1.898 -5.126 -0.827 1.00 95.56 82 ARG A N 1
ATOM 580 C CA . ARG A 1 82 ? 0.739 -5.326 -1.718 1.00 95.56 82 ARG A CA 1
ATOM 581 C C . ARG A 1 82 ? -0.536 -5.706 -0.972 1.00 95.56 82 ARG A C 1
ATOM 583 O O . ARG A 1 82 ? -1.633 -5.423 -1.451 1.00 95.56 82 ARG A O 1
ATOM 590 N N . ALA A 1 83 ? -0.400 -6.325 0.201 1.00 96.00 83 ALA A N 1
ATOM 591 C CA . ALA A 1 83 ? -1.526 -6.728 1.034 1.00 96.00 83 ALA A CA 1
ATOM 592 C C . ALA A 1 83 ? -2.138 -5.565 1.827 1.00 96.00 83 ALA A C 1
ATOM 594 O O . ALA A 1 83 ? -3.183 -5.749 2.449 1.00 96.00 83 ALA A O 1
ATOM 595 N N . VAL A 1 84 ? -1.510 -4.383 1.823 1.00 97.88 84 VAL A N 1
ATOM 596 C CA . VAL A 1 84 ? -1.949 -3.227 2.606 1.00 97.88 84 VAL A CA 1
ATOM 597 C C . VAL A 1 84 ? -2.403 -2.097 1.684 1.00 97.88 84 VAL A C 1
ATOM 599 O O . VAL A 1 84 ? -1.634 -1.562 0.888 1.00 97.88 84 VAL A O 1
ATOM 602 N N . ALA A 1 85 ? -3.662 -1.692 1.823 1.00 97.50 85 ALA A N 1
ATOM 603 C CA . ALA A 1 85 ? -4.188 -0.477 1.214 1.00 97.50 85 ALA A CA 1
ATOM 604 C C . ALA A 1 85 ? -4.099 0.687 2.208 1.00 97.50 85 ALA A C 1
ATOM 606 O O . ALA A 1 85 ? -4.474 0.537 3.370 1.00 97.50 85 ALA A O 1
ATOM 607 N N . ALA A 1 86 ? -3.656 1.861 1.759 1.00 98.00 86 ALA A N 1
ATOM 608 C CA . ALA A 1 86 ? -3.634 3.060 2.591 1.00 98.00 86 ALA A CA 1
ATOM 609 C C . ALA A 1 86 ? -4.138 4.274 1.814 1.00 98.00 86 ALA A C 1
ATOM 611 O O . ALA A 1 86 ? -3.716 4.539 0.689 1.00 98.00 86 ALA A O 1
ATOM 612 N N . CYS A 1 87 ? -5.065 5.017 2.415 1.00 97.88 87 CYS A N 1
ATOM 613 C CA . CYS A 1 87 ? -5.485 6.309 1.869 1.00 97.88 87 CYS A CA 1
ATOM 614 C C . CYS A 1 87 ? -4.452 7.391 2.227 1.00 97.88 87 CYS A C 1
ATOM 616 O O . CYS A 1 87 ? -3.603 7.135 3.078 1.00 97.88 87 CYS A O 1
ATOM 618 N N . PRO A 1 88 ? -4.524 8.608 1.654 1.00 97.56 88 PRO A N 1
ATOM 619 C CA . PRO A 1 88 ? -3.574 9.673 1.981 1.00 97.56 88 PRO A CA 1
ATOM 620 C C . PRO A 1 88 ? -3.427 9.947 3.488 1.00 97.56 88 PRO A C 1
ATOM 622 O O . PRO A 1 88 ? -2.309 10.146 3.956 1.00 97.56 88 PRO A O 1
ATOM 625 N N . GLY A 1 89 ? -4.535 9.909 4.242 1.00 97.81 89 GLY A N 1
ATOM 626 C CA . GLY A 1 89 ? -4.549 10.214 5.676 1.00 97.81 89 GLY A CA 1
ATOM 627 C C . GLY A 1 89 ? -4.114 11.650 5.995 1.00 97.81 89 GLY A C 1
ATOM 628 O O . GLY A 1 89 ? -3.935 12.476 5.100 1.00 97.81 89 GLY A O 1
ATOM 629 N N . ALA A 1 90 ? -3.956 11.962 7.277 1.00 96.88 90 ALA A N 1
ATOM 630 C CA . ALA A 1 90 ? -3.374 13.227 7.716 1.00 96.88 90 ALA A CA 1
ATOM 631 C C . ALA A 1 90 ? -1.858 13.277 7.417 1.00 96.88 90 ALA A C 1
ATOM 633 O O . ALA A 1 90 ? -1.201 12.239 7.396 1.00 96.88 90 ALA A O 1
ATOM 634 N N . PRO A 1 91 ? -1.260 14.457 7.195 1.00 95.88 91 PRO A N 1
ATOM 635 C CA . PRO A 1 91 ? -1.905 15.756 6.992 1.00 95.88 91 PRO A CA 1
ATOM 636 C C . PRO A 1 91 ? -2.389 15.973 5.544 1.00 95.88 91 PRO A C 1
ATOM 638 O O . PRO A 1 91 ? -2.993 16.997 5.251 1.00 95.88 91 PRO A O 1
ATOM 641 N N . ALA A 1 92 ? -2.134 15.033 4.626 1.00 96.50 92 ALA A N 1
ATOM 642 C CA . ALA A 1 92 ? -2.435 15.193 3.198 1.00 96.50 92 ALA A CA 1
ATOM 643 C C . ALA A 1 92 ? -3.943 15.267 2.880 1.00 96.50 92 ALA A C 1
ATOM 645 O O . ALA A 1 92 ? -4.335 15.767 1.829 1.00 96.50 92 ALA A O 1
ATOM 646 N N . CYS A 1 93 ? -4.796 14.768 3.773 1.00 97.75 93 CYS A N 1
ATOM 647 C CA . CYS A 1 93 ? -6.246 14.818 3.676 1.00 97.75 93 CYS A CA 1
ATOM 648 C C . CYS A 1 93 ? -6.832 15.448 4.942 1.00 97.75 93 CYS A C 1
ATOM 650 O O . CYS A 1 93 ? -6.698 14.889 6.028 1.00 97.75 93 CYS A O 1
ATOM 652 N N . ALA A 1 94 ? -7.565 16.554 4.791 1.00 96.88 94 ALA A N 1
ATOM 653 C CA . ALA A 1 94 ? -8.213 17.263 5.901 1.00 96.88 94 ALA A CA 1
ATOM 654 C C . ALA A 1 94 ? -9.291 16.438 6.631 1.00 96.88 94 ALA A C 1
ATOM 656 O O . ALA A 1 94 ? -9.667 16.761 7.750 1.00 96.88 94 ALA A O 1
ATOM 657 N N . SER A 1 95 ? -9.811 15.375 6.006 1.00 97.00 95 SER A N 1
ATOM 658 C CA . SER A 1 95 ? -10.726 14.439 6.674 1.00 97.00 95 SER A CA 1
ATOM 659 C C . SER A 1 95 ? -10.005 13.372 7.501 1.00 97.00 95 SER A C 1
ATOM 661 O O . SER A 1 95 ? -10.672 12.637 8.220 1.00 97.00 95 SER A O 1
ATOM 663 N N . GLY A 1 96 ? -8.687 13.219 7.352 1.00 96.94 96 GLY A N 1
ATOM 664 C CA . GLY A 1 96 ? -7.913 12.194 8.045 1.00 96.94 96 GLY A CA 1
ATOM 665 C C . GLY A 1 96 ? -7.624 12.582 9.493 1.00 96.94 96 GLY A C 1
ATOM 666 O O . GLY A 1 96 ? -7.157 13.685 9.749 1.00 96.94 96 GLY A O 1
ATOM 667 N N . GLY A 1 97 ? -7.859 11.665 10.430 1.00 97.50 97 GLY A N 1
ATOM 668 C CA . GLY A 1 97 ? -7.452 11.798 11.832 1.00 97.50 97 GLY A CA 1
ATOM 669 C C . GLY A 1 97 ? -6.073 11.198 12.133 1.00 97.50 97 GLY A C 1
ATOM 670 O O . GLY A 1 97 ? -5.468 11.530 13.147 1.00 97.50 97 GLY A O 1
ATOM 671 N N . THR A 1 98 ? -5.556 10.333 11.253 1.00 98.31 98 THR A N 1
ATOM 672 C CA . THR A 1 98 ? -4.269 9.634 11.426 1.00 98.31 98 THR A CA 1
ATOM 673 C C . THR A 1 98 ? -3.420 9.616 10.146 1.00 98.31 98 THR A C 1
ATOM 675 O O . THR A 1 98 ? -3.970 9.731 9.038 1.00 98.31 98 THR A O 1
ATOM 678 N N . PRO A 1 99 ? -2.085 9.455 10.255 1.00 98.00 99 PRO A N 1
ATOM 679 C CA . PRO A 1 99 ? -1.170 9.503 9.119 1.00 98.00 99 PRO A CA 1
ATOM 680 C C . PRO A 1 99 ? -1.050 8.158 8.386 1.00 98.00 99 PRO A C 1
ATOM 682 O O . PRO A 1 99 ? 0.008 7.536 8.349 1.00 98.00 99 PRO A O 1
ATOM 685 N N . ALA A 1 100 ? -2.139 7.726 7.743 1.00 98.25 100 ALA A N 1
ATOM 686 C CA . ALA A 1 100 ? -2.255 6.405 7.113 1.00 98.25 100 ALA A CA 1
ATOM 687 C C . ALA A 1 100 ? -1.085 6.021 6.181 1.00 98.25 100 ALA A C 1
ATOM 689 O O . ALA A 1 100 ? -0.587 4.901 6.260 1.00 98.25 100 ALA A O 1
ATOM 690 N N . GLN A 1 101 ? -0.614 6.942 5.329 1.00 97.50 101 GLN A N 1
ATOM 691 C CA . GLN A 1 101 ? 0.537 6.699 4.443 1.00 97.50 101 GLN A CA 1
ATOM 692 C C . GLN A 1 101 ? 1.857 6.484 5.203 1.00 97.50 101 GLN A C 1
ATOM 694 O O . GLN A 1 101 ? 2.700 5.718 4.746 1.00 97.50 101 GLN A O 1
ATOM 699 N N . ALA A 1 102 ? 2.046 7.140 6.352 1.00 97.62 102 ALA A N 1
ATOM 700 C CA . ALA A 1 102 ? 3.255 6.992 7.164 1.00 97.62 102 ALA A CA 1
ATOM 701 C C . ALA A 1 102 ? 3.252 5.686 7.978 1.00 97.62 102 ALA A C 1
ATOM 703 O O . ALA A 1 102 ? 4.305 5.090 8.195 1.00 97.62 102 ALA A O 1
ATOM 704 N N . ASP A 1 103 ? 2.070 5.221 8.384 1.00 98.50 103 ASP A N 1
ATOM 705 C CA . ASP A 1 103 ? 1.899 4.005 9.184 1.00 98.50 103 ASP A CA 1
ATOM 706 C C . ASP A 1 103 ? 1.904 2.721 8.330 1.00 98.50 103 ASP A C 1
ATOM 708 O O . ASP A 1 103 ? 2.342 1.657 8.781 1.00 98.50 103 ASP A O 1
ATOM 712 N N . ALA A 1 104 ? 1.472 2.804 7.068 1.00 98.31 104 ALA A N 1
ATOM 713 C CA . ALA A 1 104 ? 1.337 1.652 6.176 1.00 98.31 104 ALA A CA 1
ATOM 714 C C . ALA A 1 104 ? 2.615 0.800 5.985 1.00 98.31 104 ALA A C 1
ATOM 716 O O . ALA A 1 104 ? 2.487 -0.427 6.022 1.00 98.31 104 ALA A O 1
ATOM 717 N N . PRO A 1 105 ? 3.841 1.359 5.844 1.00 98.06 105 PRO A N 1
ATOM 718 C CA . PRO A 1 105 ? 5.065 0.557 5.756 1.00 98.06 105 PRO A CA 1
ATOM 719 C C . PRO A 1 105 ? 5.303 -0.315 6.995 1.00 98.06 105 PRO A C 1
ATOM 721 O O . PRO A 1 105 ? 5.630 -1.496 6.873 1.00 98.06 105 PRO A O 1
ATOM 724 N N . ARG A 1 106 ? 5.103 0.253 8.192 1.00 98.31 106 ARG A N 1
ATOM 725 C CA . ARG A 1 106 ? 5.280 -0.458 9.467 1.00 98.31 106 ARG A CA 1
ATOM 726 C C . ARG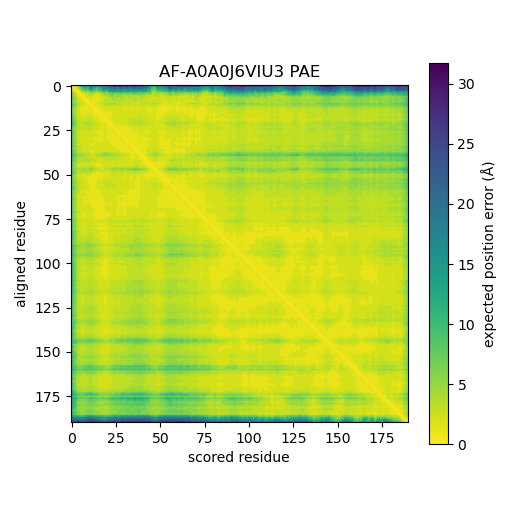 A 1 106 ? 4.226 -1.549 9.631 1.00 98.31 106 ARG A C 1
ATOM 728 O O . ARG A 1 106 ? 4.559 -2.659 10.042 1.00 98.31 106 ARG A O 1
ATOM 735 N N . LEU A 1 107 ? 2.979 -1.264 9.242 1.00 98.50 107 LEU A N 1
ATOM 736 C CA . LEU A 1 107 ? 1.926 -2.277 9.240 1.00 98.50 107 LEU A CA 1
ATOM 737 C C . LEU A 1 107 ? 2.239 -3.401 8.251 1.00 98.50 107 LEU A C 1
ATOM 739 O O . LEU A 1 107 ? 2.123 -4.562 8.619 1.00 98.50 107 LEU A O 1
ATOM 743 N N . ALA A 1 108 ? 2.663 -3.088 7.024 1.00 98.00 108 ALA A N 1
ATOM 744 C CA . ALA A 1 108 ? 3.001 -4.095 6.019 1.00 98.00 108 ALA A CA 1
ATOM 745 C C . ALA A 1 108 ? 4.095 -5.057 6.507 1.00 98.00 108 ALA A C 1
ATOM 747 O O . ALA A 1 108 ? 3.985 -6.264 6.296 1.00 98.00 108 ALA A O 1
ATOM 748 N N . ALA A 1 109 ? 5.108 -4.542 7.212 1.00 97.56 109 ALA A N 1
ATOM 749 C CA . ALA A 1 109 ? 6.147 -5.366 7.821 1.00 97.56 109 ALA A CA 1
ATOM 750 C C . ALA A 1 109 ? 5.581 -6.310 8.900 1.00 97.56 109 ALA A C 1
ATOM 752 O O . ALA A 1 109 ? 5.796 -7.521 8.827 1.00 97.56 109 ALA A O 1
ATOM 753 N N . ALA A 1 110 ? 4.807 -5.786 9.857 1.00 97.19 110 ALA A N 1
ATOM 754 C CA . ALA A 1 110 ? 4.202 -6.590 10.925 1.00 97.19 110 ALA A CA 1
ATOM 755 C C . ALA A 1 110 ? 3.164 -7.601 10.399 1.00 97.19 110 ALA A C 1
ATOM 757 O O . ALA A 1 110 ? 3.030 -8.707 10.921 1.00 97.19 110 ALA A O 1
ATOM 758 N N . PHE A 1 111 ? 2.446 -7.244 9.334 1.00 96.38 111 PHE A N 1
ATOM 759 C CA . PHE A 1 111 ? 1.373 -8.040 8.742 1.00 96.38 111 PHE A CA 1
ATOM 760 C C . PHE A 1 111 ? 1.878 -9.095 7.744 1.00 96.38 111 PHE A C 1
ATOM 762 O O . PHE A 1 111 ? 1.109 -9.959 7.324 1.00 96.38 111 PHE A O 1
ATOM 769 N N . ALA A 1 112 ? 3.168 -9.081 7.382 1.00 96.19 112 ALA A N 1
ATOM 770 C CA . ALA A 1 112 ? 3.751 -9.974 6.380 1.00 96.19 112 ALA A CA 1
ATOM 771 C C . ALA A 1 112 ? 3.453 -11.479 6.597 1.00 96.19 112 ALA A C 1
ATOM 773 O O . ALA A 1 112 ? 3.152 -12.163 5.615 1.00 96.19 112 ALA A O 1
ATOM 774 N N . PRO A 1 113 ? 3.475 -12.037 7.830 1.00 95.44 113 PRO A N 1
ATOM 775 C CA . PRO A 1 113 ? 3.089 -13.432 8.058 1.00 95.44 113 PRO A CA 1
ATOM 776 C C . PRO A 1 113 ? 1.637 -13.740 7.683 1.00 95.44 113 PRO A C 1
ATOM 778 O O . PRO A 1 113 ? 1.360 -14.817 7.159 1.00 95.44 113 PRO A O 1
ATOM 781 N N . LEU A 1 114 ? 0.725 -12.795 7.916 1.00 96.69 114 LEU A N 1
ATOM 782 C CA . LEU A 1 114 ? -0.692 -12.923 7.581 1.00 96.69 114 LEU A CA 1
ATOM 783 C C . LEU A 1 114 ? -0.916 -12.708 6.080 1.00 96.69 114 LEU A C 1
ATOM 785 O O . LEU A 1 114 ? -1.664 -13.4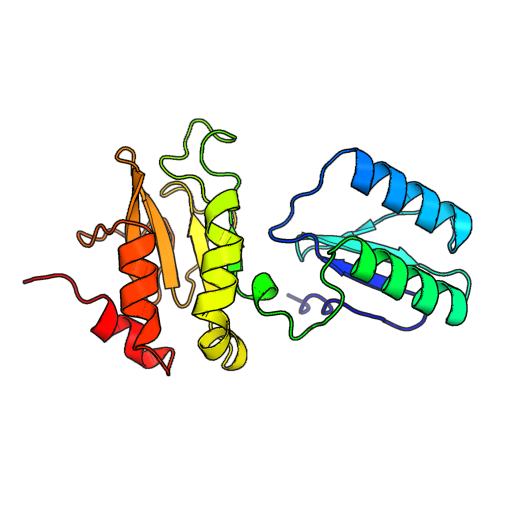60 5.458 1.00 96.69 114 LEU A O 1
ATOM 789 N N . ALA A 1 115 ? -0.209 -11.747 5.479 1.00 95.75 115 ALA A N 1
ATOM 790 C CA . ALA A 1 115 ? -0.236 -11.484 4.040 1.00 95.75 115 ALA A CA 1
ATOM 791 C C . ALA A 1 115 ? 0.158 -12.719 3.213 1.00 95.75 115 ALA A C 1
ATOM 793 O O . ALA A 1 115 ? -0.527 -13.061 2.251 1.00 95.75 115 ALA A O 1
ATOM 794 N N . ARG A 1 116 ? 1.189 -13.469 3.641 1.00 94.75 116 ARG A N 1
ATOM 795 C CA . ARG A 1 116 ? 1.582 -14.753 3.017 1.00 94.75 116 ARG A CA 1
ATOM 796 C C . ARG A 1 116 ? 0.471 -15.805 3.014 1.00 94.75 116 ARG A C 1
ATOM 798 O O . ARG A 1 116 ? 0.55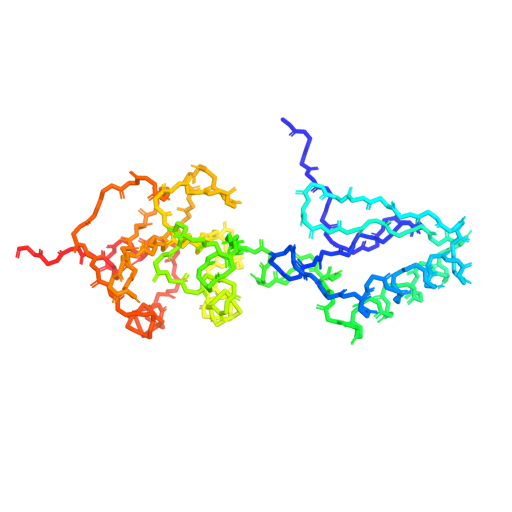4 -16.783 2.280 1.00 94.75 116 ARG A O 1
ATOM 805 N N . ARG A 1 117 ? -0.558 -15.615 3.836 1.00 95.12 117 ARG A N 1
ATOM 806 C CA . ARG A 1 117 ? -1.726 -16.491 3.960 1.00 95.12 117 ARG A CA 1
ATOM 807 C C . ARG A 1 117 ? -2.982 -15.891 3.328 1.00 95.12 117 ARG A C 1
ATOM 809 O O . ARG A 1 117 ? -4.084 -16.348 3.613 1.00 95.12 117 ARG A O 1
ATOM 816 N N . GLY A 1 118 ? -2.816 -14.872 2.486 1.00 94.69 118 GLY A N 1
ATOM 817 C CA . GLY A 1 118 ? -3.898 -14.225 1.748 1.00 94.69 118 GLY A CA 1
ATOM 818 C C . GLY A 1 118 ? -4.673 -13.174 2.542 1.00 94.69 118 GLY A C 1
ATOM 819 O O . GLY A 1 118 ? -5.689 -12.690 2.050 1.00 94.69 118 GLY A O 1
ATOM 820 N N . ALA A 1 119 ? -4.226 -12.808 3.748 1.00 97.00 119 ALA A N 1
ATOM 821 C CA . ALA A 1 119 ? -4.860 -11.729 4.494 1.00 97.00 119 ALA A CA 1
ATOM 822 C C . ALA A 1 119 ? -4.563 -10.364 3.869 1.00 97.00 119 ALA A C 1
ATOM 824 O O . ALA A 1 119 ? -3.471 -10.123 3.354 1.00 97.00 119 ALA A O 1
ATOM 825 N N . THR A 1 120 ? -5.513 -9.444 3.999 1.00 97.69 120 THR A N 1
ATOM 826 C CA . THR A 1 120 ? -5.381 -8.052 3.559 1.00 97.69 120 THR A CA 1
ATOM 827 C C . THR A 1 120 ? -5.575 -7.095 4.724 1.00 97.69 120 THR A C 1
ATOM 829 O O . THR A 1 120 ? -6.340 -7.372 5.652 1.00 97.69 120 THR A O 1
ATOM 832 N N . ALA A 1 121 ? -4.902 -5.951 4.671 1.00 98.31 121 ALA A N 1
ATOM 833 C CA . ALA A 1 121 ? -5.091 -4.881 5.631 1.00 98.31 121 ALA A CA 1
ATOM 834 C C . ALA A 1 121 ? -5.445 -3.557 4.951 1.00 98.31 121 ALA A C 1
ATOM 836 O O . ALA A 1 121 ? -5.044 -3.280 3.820 1.00 98.31 121 ALA A O 1
ATOM 837 N N . HIS A 1 122 ? -6.176 -2.715 5.669 1.00 98.56 122 HIS A N 1
ATOM 838 C CA . HIS A 1 122 ? -6.505 -1.364 5.242 1.00 98.56 122 HIS A CA 1
ATOM 839 C C . HIS A 1 122 ? -6.177 -0.378 6.358 1.00 98.56 122 HIS A C 1
ATOM 841 O O . HIS A 1 122 ? -6.723 -0.474 7.452 1.00 98.56 122 HIS A O 1
ATOM 847 N N . VAL A 1 123 ? -5.316 0.598 6.070 1.00 98.56 123 VAL A N 1
ATOM 848 C CA . VAL A 1 123 ? -5.090 1.765 6.928 1.00 98.56 123 VAL A CA 1
ATOM 849 C C . VAL A 1 123 ? -5.886 2.934 6.368 1.00 98.56 123 VAL A C 1
ATOM 851 O O . VAL A 1 123 ? -5.486 3.603 5.410 1.00 98.56 123 VAL A O 1
ATOM 854 N N . SER A 1 124 ? -7.054 3.171 6.949 1.00 98.56 124 SER A N 1
ATOM 855 C CA . SER A 1 124 ? -7.891 4.312 6.614 1.00 98.56 124 SER A CA 1
ATOM 856 C C . SER A 1 124 ? -7.639 5.443 7.592 1.00 98.56 124 SER A C 1
ATOM 858 O O . SER A 1 124 ? -7.649 5.237 8.798 1.00 98.56 124 SER A O 1
ATOM 860 N N . GLY A 1 125 ? -7.451 6.660 7.090 1.00 98.31 125 GLY A N 1
ATOM 861 C CA . GLY A 1 125 ? -7.292 7.842 7.937 1.00 98.31 125 GLY A CA 1
ATOM 862 C C . GLY A 1 125 ? -8.611 8.330 8.542 1.00 98.31 125 GLY A C 1
ATOM 863 O O . GLY A 1 125 ? -8.583 9.157 9.444 1.00 98.31 125 GLY A O 1
ATOM 864 N N . CYS A 1 126 ? -9.757 7.867 8.034 1.00 98.25 126 CYS A N 1
ATOM 865 C CA . CYS A 1 126 ? -11.094 8.191 8.533 1.00 98.25 126 CYS A CA 1
ATOM 866 C C . CYS A 1 126 ? -12.122 7.134 8.073 1.00 98.25 126 CYS A C 1
ATOM 868 O O . CYS A 1 126 ? -11.774 6.276 7.257 1.00 98.25 126 CYS A O 1
ATOM 870 N N . PRO A 1 127 ? -13.396 7.211 8.503 1.00 98.00 127 PRO A N 1
ATOM 871 C CA . PRO A 1 127 ? -14.416 6.213 8.153 1.00 98.00 127 PRO A CA 1
ATOM 872 C C . PRO A 1 127 ? -14.810 6.120 6.667 1.00 98.00 127 PRO A C 1
ATOM 874 O O . PRO A 1 127 ? -15.517 5.195 6.282 1.00 98.00 127 PRO A O 1
ATOM 877 N N . LYS A 1 128 ? -14.356 7.045 5.803 1.00 97.50 128 LYS A N 1
ATOM 878 C CA . LYS A 1 128 ? -14.710 7.065 4.366 1.00 97.50 128 LYS A CA 1
ATOM 879 C C . LYS A 1 128 ? -14.188 5.855 3.586 1.00 97.50 128 LYS A C 1
ATOM 881 O O . LYS A 1 128 ? -14.757 5.504 2.560 1.00 97.50 128 LYS A O 1
ATOM 886 N N . GLY A 1 129 ? -13.079 5.257 4.021 1.00 96.75 129 GLY A N 1
ATOM 887 C CA . GLY A 1 129 ? -12.574 4.023 3.422 1.00 96.75 129 GLY A CA 1
ATOM 888 C C . GLY A 1 129 ? -11.977 4.138 2.015 1.00 96.75 129 GLY A C 1
ATOM 889 O O . GLY A 1 129 ? -11.923 3.137 1.312 1.00 96.75 129 GLY A O 1
ATOM 890 N N . CYS A 1 130 ? -11.517 5.321 1.588 1.00 97.19 130 CYS A N 1
ATOM 891 C CA . CYS A 1 130 ? -11.234 5.619 0.175 1.00 97.19 130 CYS A CA 1
ATOM 892 C C . CYS A 1 130 ? -10.286 4.640 -0.544 1.00 97.19 130 CYS A C 1
ATOM 894 O O . CYS A 1 130 ? -10.450 4.417 -1.738 1.00 97.19 130 CYS A O 1
ATOM 896 N N . ALA A 1 131 ? -9.281 4.087 0.143 1.00 95.75 131 ALA A N 1
ATOM 897 C CA . ALA A 1 131 ? -8.300 3.197 -0.488 1.00 95.75 131 ALA A CA 1
ATOM 898 C C . ALA A 1 131 ? -8.782 1.745 -0.626 1.00 95.75 131 ALA A C 1
ATOM 900 O O . ALA A 1 131 ? -8.247 1.007 -1.452 1.00 95.75 131 ALA A O 1
ATOM 901 N N . HIS A 1 132 ? -9.764 1.336 0.181 1.00 96.25 132 HIS A N 1
ATOM 902 C CA . HIS A 1 132 ? -10.359 -0.001 0.165 1.00 96.25 132 HIS A CA 1
ATOM 903 C C . HIS A 1 132 ? -11.767 0.063 0.792 1.00 96.25 132 HIS A C 1
ATOM 905 O O . HIS A 1 132 ? -11.902 -0.102 2.007 1.00 96.25 132 HIS A O 1
ATOM 911 N N . PRO A 1 133 ? -12.815 0.363 -0.006 1.00 94.81 133 PRO A N 1
ATOM 912 C CA . PRO A 1 133 ? -14.169 0.584 0.517 1.00 94.81 133 PRO A CA 1
ATOM 913 C C . PRO A 1 133 ? -14.827 -0.668 1.112 1.00 94.81 133 PRO A C 1
ATOM 915 O O . PRO A 1 133 ? -15.685 -0.562 1.984 1.00 94.81 133 PRO A O 1
ATOM 918 N N . GLY A 1 134 ? -14.442 -1.850 0.624 1.00 96.25 134 GLY A N 1
ATOM 919 C CA . GLY A 1 134 ? -14.937 -3.132 1.116 1.00 96.25 134 GLY A CA 1
ATOM 920 C C . GLY A 1 134 ? -14.249 -3.593 2.407 1.00 96.25 134 GLY A C 1
ATOM 921 O O . GLY A 1 134 ? -13.368 -2.911 2.934 1.00 96.25 134 GLY A O 1
ATOM 922 N N . PRO A 1 135 ? -14.629 -4.768 2.931 1.00 97.25 135 PRO A N 1
ATOM 923 C CA . PRO A 1 135 ? -13.964 -5.349 4.087 1.00 97.25 135 PRO A CA 1
ATOM 924 C C . PRO A 1 135 ? -12.533 -5.797 3.756 1.00 97.25 135 PRO A C 1
ATOM 926 O O . PRO A 1 135 ? -12.240 -6.244 2.643 1.00 97.25 135 PRO A O 1
ATOM 929 N N . ALA A 1 136 ? -11.651 -5.703 4.747 1.00 97.88 136 ALA A N 1
ATOM 930 C CA . ALA A 1 136 ? -10.325 -6.317 4.752 1.00 97.88 136 ALA A CA 1
ATOM 931 C C . ALA A 1 136 ? -10.219 -7.299 5.927 1.00 97.88 136 ALA A C 1
ATOM 933 O O . ALA A 1 136 ? -11.040 -7.274 6.847 1.00 97.88 136 ALA A O 1
ATOM 934 N N . THR A 1 137 ? -9.196 -8.157 5.930 1.00 97.94 137 THR A N 1
ATOM 935 C CA . THR A 1 137 ? -8.944 -9.045 7.078 1.00 97.94 137 THR A CA 1
ATOM 936 C C . THR A 1 137 ? -8.691 -8.234 8.355 1.00 97.94 137 THR A C 1
ATOM 938 O O . THR A 1 137 ? -9.186 -8.601 9.421 1.00 97.94 137 THR A O 1
ATOM 941 N N . LEU A 1 138 ? -7.985 -7.106 8.238 1.00 98.44 138 LEU A N 1
ATOM 942 C CA . LEU A 1 138 ? -7.806 -6.117 9.299 1.00 98.44 138 LEU A CA 1
ATOM 943 C C . LEU A 1 138 ? -7.983 -4.700 8.750 1.00 98.44 138 LEU A C 1
ATOM 945 O O . LEU A 1 138 ? -7.232 -4.276 7.875 1.00 98.44 138 LEU A O 1
ATOM 949 N N . THR A 1 139 ? -8.910 -3.933 9.310 1.00 98.62 139 THR A N 1
ATOM 950 C CA . THR A 1 139 ? -9.059 -2.513 8.983 1.00 98.62 139 THR A CA 1
ATOM 951 C C . THR A 1 139 ? -8.724 -1.652 10.194 1.00 98.62 139 THR A C 1
ATOM 953 O O . THR A 1 139 ? -9.256 -1.858 11.282 1.00 98.62 139 THR A O 1
ATOM 956 N N . LEU A 1 140 ? -7.844 -0.672 9.998 1.00 98.75 140 LEU A N 1
ATOM 957 C CA . LEU A 1 140 ? -7.552 0.397 10.943 1.00 98.75 140 LEU A CA 1
ATOM 958 C C . LEU A 1 140 ? -8.250 1.672 10.468 1.00 98.75 140 LEU A C 1
ATOM 960 O O . LEU A 1 140 ? -8.105 2.064 9.309 1.00 98.75 140 LEU A O 1
ATOM 964 N N . VAL A 1 141 ? -8.996 2.327 11.355 1.00 98.56 141 VAL A N 1
ATOM 965 C CA . VAL A 1 141 ? -9.801 3.516 11.043 1.00 98.56 141 VAL A CA 1
ATOM 966 C C . VAL A 1 141 ? -9.355 4.688 11.901 1.00 98.56 141 VAL A C 1
ATOM 968 O O . VAL A 1 141 ? -9.562 4.699 13.111 1.00 98.56 141 VAL A O 1
ATOM 971 N N . GLY A 1 142 ? -8.740 5.686 11.281 1.00 98.12 142 GLY A N 1
ATOM 972 C CA . GLY A 1 142 ? -8.246 6.867 11.967 1.00 98.12 142 GLY A CA 1
ATOM 973 C C . GLY A 1 142 ? -9.365 7.660 12.636 1.00 98.12 142 GLY A C 1
ATOM 974 O O . GLY A 1 142 ? -10.418 7.909 12.043 1.00 98.12 142 GLY A O 1
ATOM 975 N N . ARG A 1 143 ? -9.116 8.070 13.879 1.00 96.88 143 ARG A N 1
ATOM 976 C CA . ARG A 1 143 ? -9.983 8.941 14.679 1.00 96.88 143 ARG A CA 1
ATOM 977 C C . ARG A 1 143 ? -9.336 10.317 14.865 1.00 96.88 143 ARG A C 1
ATOM 979 O O . ARG A 1 143 ? -8.110 10.413 14.826 1.00 96.88 143 ARG A O 1
ATOM 986 N N . PRO A 1 144 ? -10.118 11.379 15.140 1.00 93.56 144 PRO A N 1
ATOM 987 C CA . PRO A 1 144 ? -9.581 12.734 15.320 1.00 93.56 144 PRO A CA 1
ATOM 988 C C . PRO A 1 144 ? -8.534 12.882 16.436 1.00 93.56 144 PRO A C 1
ATOM 990 O O . PRO A 1 144 ? -7.749 13.821 16.417 1.00 93.56 144 PRO A O 1
ATOM 993 N N . ASN A 1 145 ? -8.502 11.963 17.404 1.00 93.69 145 ASN A N 1
ATOM 994 C CA . ASN A 1 145 ? -7.527 11.952 18.499 1.00 93.69 145 ASN A CA 1
ATOM 995 C C . ASN A 1 145 ? -6.210 11.226 18.153 1.00 93.69 145 ASN A C 1
ATOM 997 O O . ASN A 1 145 ? -5.450 10.893 19.060 1.00 93.69 145 ASN A O 1
ATOM 1001 N N . GLY A 1 146 ? -5.962 10.913 16.876 1.00 94.81 146 GLY A N 1
ATOM 1002 C CA . GLY A 1 146 ? -4.744 10.230 16.428 1.00 94.81 146 GLY A CA 1
ATOM 1003 C C . GLY A 1 146 ? -4.699 8.727 16.731 1.00 94.81 146 GLY A C 1
ATOM 1004 O O . GLY A 1 146 ? -3.672 8.089 16.511 1.00 94.81 146 GLY A O 1
ATOM 1005 N N . ARG A 1 147 ? -5.793 8.140 17.233 1.00 98.06 147 ARG A N 1
ATOM 1006 C CA . ARG A 1 147 ? -5.916 6.695 17.490 1.00 98.06 147 ARG A CA 1
ATOM 1007 C C . ARG A 1 147 ? -6.624 5.997 16.331 1.00 98.06 147 ARG A C 1
ATOM 1009 O O . ARG A 1 147 ? -7.337 6.629 15.553 1.00 98.06 147 ARG A O 1
ATOM 1016 N N . TYR A 1 148 ? -6.471 4.683 16.253 1.00 98.56 148 TYR A N 1
ATOM 1017 C CA . TYR A 1 148 ? -7.149 3.833 15.283 1.00 98.56 148 TYR A CA 1
ATOM 1018 C C . TYR A 1 148 ? -8.275 3.046 15.948 1.00 98.56 148 TYR A C 1
ATOM 1020 O O . TYR A 1 148 ? -8.034 2.340 16.923 1.00 98.56 148 TYR A O 1
ATOM 1028 N N . GLY A 1 149 ? -9.487 3.138 15.399 1.00 98.06 149 GLY A N 1
ATOM 1029 C CA . GLY A 1 149 ? -10.482 2.078 15.536 1.00 98.06 149 GLY A CA 1
ATOM 1030 C C . GLY A 1 149 ? -9.968 0.813 14.851 1.00 98.06 149 GLY A C 1
ATOM 1031 O O . GLY A 1 149 ? -9.418 0.916 13.753 1.00 98.06 149 GLY A O 1
ATOM 1032 N N . VAL A 1 150 ? -10.105 -0.352 15.480 1.00 98.06 150 VAL A N 1
ATOM 1033 C CA . VAL A 1 150 ? -9.578 -1.612 14.934 1.00 98.06 150 VAL A CA 1
ATOM 1034 C C . VAL A 1 150 ? -10.712 -2.571 14.621 1.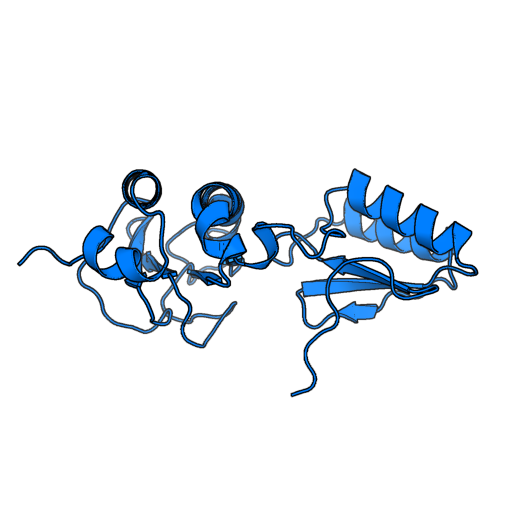00 98.06 150 VAL A C 1
ATOM 1036 O O . VAL A 1 150 ? -11.462 -2.957 15.507 1.00 98.06 150 VAL A O 1
ATOM 1039 N N . VAL A 1 151 ? -10.814 -2.979 13.358 1.00 97.38 151 VAL A N 1
ATOM 1040 C CA . VAL A 1 151 ? -11.935 -3.772 12.851 1.00 97.38 151 VAL A CA 1
ATOM 1041 C C . VAL A 1 151 ? -11.417 -5.020 12.126 1.00 97.38 151 VAL A C 1
ATOM 1043 O O . VAL A 1 151 ? -11.076 -4.961 10.938 1.00 97.38 151 VAL A O 1
ATOM 1046 N N . PRO A 1 152 ? -11.347 -6.178 12.803 1.00 96.62 152 PRO A N 1
ATOM 1047 C CA . PRO A 1 152 ? -11.109 -7.458 12.144 1.00 96.62 152 PRO A CA 1
ATOM 1048 C C . PRO A 1 152 ? -12.287 -7.842 11.236 1.00 96.62 152 PRO A C 1
ATOM 1050 O O . PRO A 1 152 ? -13.436 -7.827 11.671 1.00 96.62 152 PRO A O 1
ATOM 1053 N N . GLN A 1 153 ? -12.009 -8.265 9.999 1.00 95.94 153 GLN A N 1
ATOM 1054 C CA . GLN A 1 153 ? -13.023 -8.710 9.024 1.00 95.94 153 GLN A CA 1
ATOM 1055 C C . GLN A 1 153 ? -14.112 -7.663 8.718 1.00 95.94 153 GLN A C 1
ATOM 1057 O O . GLN A 1 153 ? -15.274 -8.012 8.510 1.00 95.94 153 GLN A O 1
ATOM 1062 N N . GLY A 1 154 ? -13.747 -6.380 8.692 1.00 96.25 154 GLY A N 1
ATOM 1063 C CA . GLY A 1 154 ? -14.677 -5.285 8.413 1.00 96.25 154 GLY A CA 1
ATOM 1064 C C . GLY A 1 154 ? -14.050 -4.174 7.580 1.00 96.25 154 GLY A C 1
ATOM 1065 O O . GLY A 1 154 ? -12.916 -4.293 7.111 1.00 96.25 154 GLY A O 1
ATOM 1066 N N . HIS A 1 155 ? -14.811 -3.106 7.355 1.00 97.81 155 HIS A N 1
ATOM 1067 C CA . HIS A 1 155 ? -14.433 -1.973 6.507 1.00 97.81 155 HIS A CA 1
ATOM 1068 C C . HIS A 1 155 ? -14.311 -0.683 7.326 1.00 97.81 155 HIS A C 1
ATOM 1070 O O . HIS A 1 155 ? -14.630 -0.645 8.510 1.00 97.81 155 HIS A O 1
ATOM 1076 N N . ALA A 1 156 ? -13.882 0.415 6.698 1.00 97.81 156 ALA A N 1
ATOM 1077 C CA . ALA A 1 156 ? -13.581 1.645 7.434 1.00 97.81 156 ALA A CA 1
ATOM 1078 C C . ALA A 1 156 ? -14.809 2.316 8.075 1.00 97.81 156 ALA A C 1
ATOM 1080 O O . ALA A 1 156 ? -14.680 2.981 9.095 1.00 97.81 156 ALA A O 1
ATOM 1081 N N . GLY A 1 157 ? -15.998 2.127 7.497 1.00 96.81 157 GLY A N 1
ATOM 1082 C CA . GLY A 1 157 ? -17.258 2.607 8.073 1.00 96.81 157 GLY A CA 1
ATOM 1083 C C . GLY A 1 157 ? -17.860 1.706 9.157 1.00 96.81 157 GLY A C 1
ATOM 1084 O O . GLY A 1 157 ? -18.986 1.957 9.566 1.00 96.81 157 GLY A O 1
ATOM 1085 N N . THR A 1 158 ? -17.187 0.624 9.565 1.00 96.00 158 THR A N 1
ATOM 1086 C CA . THR A 1 158 ? -17.696 -0.267 10.616 1.00 96.00 158 THR A CA 1
ATOM 1087 C C . THR A 1 158 ? -17.484 0.393 11.976 1.00 96.00 158 THR A C 1
ATOM 1089 O O . THR A 1 158 ? -16.375 0.832 12.286 1.00 96.00 158 THR A O 1
ATOM 1092 N N . GLU A 1 159 ? -18.543 0.467 12.780 1.00 92.12 159 GLU A N 1
ATOM 1093 C CA . GLU A 1 159 ? -18.459 0.958 14.154 1.00 92.12 159 GLU A CA 1
ATOM 1094 C C . GLU A 1 159 ? -17.634 0.002 15.022 1.00 92.12 159 GLU A C 1
ATOM 1096 O O . GLU A 1 159 ? -17.669 -1.216 14.850 1.00 92.12 159 GLU A O 1
ATOM 1101 N N . THR A 1 160 ? -16.854 0.569 15.936 1.00 92.44 160 THR A N 1
ATOM 1102 C CA . THR A 1 160 ? -16.079 -0.171 16.933 1.00 92.44 160 THR A CA 1
ATOM 1103 C C . THR A 1 160 ? -15.781 0.756 18.098 1.00 92.44 160 THR A C 1
ATOM 1105 O O . THR A 1 160 ? -15.536 1.948 17.892 1.00 92.44 160 THR A O 1
ATOM 1108 N N . ASP A 1 161 ? -15.727 0.219 19.307 1.00 92.19 161 ASP A N 1
ATOM 1109 C CA . ASP A 1 161 ? -15.309 0.946 20.504 1.00 92.19 161 ASP A CA 1
ATOM 1110 C C . ASP A 1 161 ? -13.821 0.741 20.812 1.00 92.19 161 ASP A C 1
ATOM 1112 O O . ASP A 1 161 ? -13.196 1.567 21.490 1.00 92.19 161 ASP A O 1
ATOM 1116 N N . LEU A 1 162 ? -13.194 -0.284 20.221 1.00 95.19 162 LEU A N 1
ATOM 1117 C CA . LEU A 1 162 ? -11.762 -0.523 20.347 1.00 95.19 162 LEU A CA 1
ATOM 1118 C C . LEU A 1 162 ? -10.961 0.540 19.593 1.00 95.19 162 LEU A C 1
ATOM 1120 O O . LEU A 1 162 ? -10.727 0.451 18.389 1.00 95.19 162 LEU A O 1
ATOM 1124 N N . ALA A 1 163 ? -10.472 1.528 20.337 1.00 96.12 163 ALA A N 1
ATOM 1125 C CA . ALA A 1 163 ? -9.476 2.478 19.869 1.00 96.12 163 ALA A CA 1
ATOM 1126 C C . ALA A 1 163 ? -8.099 2.152 20.460 1.00 96.12 163 ALA A C 1
ATOM 1128 O O . ALA A 1 163 ? -7.961 2.026 21.680 1.00 96.12 163 ALA A O 1
ATOM 1129 N N . LEU A 1 164 ? -7.068 2.095 19.619 1.00 97.62 164 LEU A N 1
ATOM 1130 C CA . LEU A 1 164 ? -5.679 1.843 20.007 1.00 97.62 164 LEU A CA 1
ATOM 1131 C C . LEU A 1 164 ? -4.739 2.885 19.392 1.00 97.62 164 LEU A C 1
ATOM 1133 O O . LEU A 1 164 ? -5.037 3.481 18.358 1.00 97.62 164 LEU A O 1
ATOM 1137 N N . THR A 1 165 ? -3.593 3.124 20.030 1.00 98.31 165 THR A N 1
ATOM 1138 C CA . THR A 1 165 ? -2.475 3.782 19.337 1.00 98.31 165 THR A CA 1
ATOM 1139 C C . THR A 1 165 ? -1.945 2.837 18.262 1.00 98.31 165 THR A C 1
ATOM 1141 O O . THR A 1 165 ? -2.137 1.624 18.355 1.00 98.31 165 THR A O 1
ATOM 1144 N N . PHE A 1 166 ? -1.277 3.371 17.241 1.00 98.38 166 PHE A N 1
ATOM 1145 C CA . PHE A 1 166 ? -0.718 2.526 16.189 1.00 98.38 166 PHE A CA 1
ATOM 1146 C C . PHE A 1 166 ? 0.288 1.502 16.740 1.00 98.38 166 PHE A C 1
ATOM 1148 O O . PHE A 1 166 ? 0.217 0.330 16.388 1.00 98.38 166 PHE A O 1
ATOM 1155 N N . ASP A 1 167 ? 1.144 1.902 17.682 1.00 98.38 167 ASP A N 1
ATOM 1156 C CA . ASP A 1 167 ? 2.109 0.985 18.298 1.00 98.38 167 ASP A CA 1
ATOM 1157 C C . ASP A 1 167 ? 1.422 -0.152 19.073 1.00 98.38 167 ASP A C 1
ATOM 1159 O O . ASP A 1 167 ? 1.785 -1.309 18.891 1.00 98.38 167 ASP A O 1
ATOM 1163 N N . ALA A 1 168 ? 0.340 0.126 19.811 1.00 97.88 168 ALA A N 1
ATOM 1164 C CA . ALA A 1 168 ? -0.433 -0.918 20.492 1.00 97.88 168 ALA A CA 1
ATOM 1165 C C . ALA A 1 168 ? -1.124 -1.890 19.512 1.00 97.88 168 ALA A C 1
ATOM 1167 O O . ALA A 1 168 ? -1.384 -3.044 19.857 1.00 97.88 168 ALA A O 1
ATOM 1168 N N . VAL A 1 169 ? -1.440 -1.449 18.285 1.00 98.06 169 VAL A N 1
ATOM 1169 C CA . VAL A 1 169 ? -1.897 -2.357 17.219 1.00 98.06 169 VAL A CA 1
ATOM 1170 C C . VAL A 1 169 ? -0.766 -3.290 16.798 1.00 98.06 169 VAL A C 1
ATOM 1172 O O . VAL A 1 169 ? -0.992 -4.495 16.684 1.00 98.06 169 VAL A O 1
ATOM 1175 N N . LEU A 1 170 ? 0.437 -2.753 16.578 1.00 98.19 170 LEU A N 1
ATOM 1176 C CA . LEU A 1 170 ? 1.599 -3.549 16.183 1.00 98.19 170 LEU A CA 1
ATOM 1177 C C . LEU A 1 170 ? 1.972 -4.572 17.262 1.00 98.19 170 LEU A C 1
ATOM 1179 O O . LEU A 1 170 ? 2.098 -5.748 16.937 1.00 98.19 170 LEU A O 1
ATOM 1183 N N . GLU A 1 171 ? 2.031 -4.160 18.529 1.00 97.06 171 GLU A N 1
ATOM 1184 C CA . GLU A 1 171 ? 2.299 -5.045 19.674 1.00 97.06 171 GLU A CA 1
ATOM 1185 C C . GLU A 1 171 ? 1.323 -6.229 19.721 1.00 97.06 171 GLU A C 1
ATOM 1187 O O . GLU A 1 171 ? 1.718 -7.382 19.886 1.00 97.06 171 GLU A O 1
ATOM 1192 N N . ARG A 1 172 ? 0.022 -5.984 19.512 1.00 96.19 172 ARG A N 1
ATOM 1193 C CA . ARG A 1 172 ? -0.972 -7.069 19.480 1.00 96.19 172 ARG A CA 1
ATOM 1194 C C . ARG A 1 172 ? -0.780 -7.996 18.280 1.00 96.19 172 ARG A C 1
ATOM 1196 O O . ARG A 1 172 ? -0.916 -9.213 18.433 1.00 96.19 172 ARG A O 1
ATOM 1203 N N . LEU A 1 173 ? -0.436 -7.452 17.108 1.00 96.12 173 LEU A N 1
ATOM 1204 C CA . LEU A 1 173 ? -0.170 -8.238 15.897 1.00 96.12 173 LEU A CA 1
ATOM 1205 C C . LEU A 1 173 ? 1.013 -9.197 16.052 1.00 96.12 173 LEU A C 1
ATOM 1207 O O . LEU A 1 173 ? 0.990 -10.266 15.443 1.00 96.12 173 LEU A O 1
ATOM 1211 N N . GLU A 1 174 ? 2.004 -8.879 16.888 1.00 92.62 174 GLU A N 1
ATOM 1212 C CA . GLU A 1 174 ? 3.171 -9.742 17.121 1.00 92.62 174 GLU A CA 1
ATOM 1213 C C . GLU A 1 174 ? 2.808 -11.132 17.651 1.00 92.62 174 GLU A C 1
ATOM 1215 O O . GLU A 1 174 ? 3.565 -12.084 17.449 1.00 92.62 174 GLU A O 1
ATOM 1220 N N . SER A 1 175 ? 1.648 -11.280 18.295 1.00 89.81 175 SER A N 1
ATOM 1221 C CA . SER A 1 175 ? 1.141 -12.565 18.790 1.00 89.81 175 SER A CA 1
ATOM 1222 C C . SER A 1 175 ? 0.324 -13.348 17.751 1.00 89.81 175 SER A C 1
ATOM 1224 O O . SER A 1 175 ? 0.112 -14.553 17.898 1.00 89.81 175 SER A O 1
ATOM 1226 N N . VAL A 1 176 ? -0.101 -12.702 16.661 1.00 93.81 176 VAL A N 1
ATOM 1227 C CA . VAL A 1 176 ? -1.013 -13.285 15.674 1.00 93.81 176 VAL A CA 1
ATOM 1228 C C . VAL A 1 176 ? -0.224 -14.021 14.591 1.00 93.81 176 VAL A C 1
ATOM 1230 O O . VAL A 1 176 ? 0.626 -13.462 13.899 1.00 93.81 176 VAL A O 1
ATOM 1233 N N . ARG A 1 177 ? -0.497 -15.319 14.433 1.00 88.94 177 ARG A N 1
ATOM 1234 C CA . ARG A 1 177 ? 0.120 -16.184 13.402 1.00 88.94 177 ARG A CA 1
ATOM 1235 C C . ARG A 1 177 ? -0.865 -16.589 12.301 1.00 88.94 177 ARG A C 1
ATOM 1237 O O . ARG A 1 177 ? -0.458 -17.038 11.228 1.00 88.94 177 ARG A O 1
ATOM 1244 N N . ASP A 1 178 ? -2.159 -16.429 12.569 1.00 92.56 178 ASP A N 1
ATOM 1245 C CA . ASP A 1 178 ? -3.261 -16.827 11.699 1.00 92.56 178 ASP A CA 1
ATOM 1246 C C . ASP A 1 178 ? -4.274 -15.695 11.533 1.00 92.56 178 ASP A C 1
ATOM 1248 O O . ASP A 1 178 ? -4.619 -15.067 12.537 1.00 92.56 178 ASP A O 1
ATOM 1252 N N . PRO A 1 179 ? -4.779 -15.433 10.310 1.00 92.44 179 PRO A N 1
ATOM 1253 C CA . PRO A 1 179 ? -5.855 -14.468 10.097 1.00 92.44 179 PRO A CA 1
ATOM 1254 C C . PRO A 1 179 ? -7.084 -14.691 10.995 1.00 92.44 179 PRO A C 1
ATOM 1256 O O . PRO A 1 179 ? -7.744 -13.722 11.370 1.00 92.44 179 PRO A O 1
ATOM 1259 N N . SER A 1 180 ? -7.381 -15.935 11.385 1.00 91.50 180 SER A N 1
ATOM 1260 C CA . SER A 1 180 ? -8.464 -16.270 12.315 1.00 91.50 180 SER A CA 1
ATOM 1261 C C . SER A 1 180 ? -8.238 -15.714 13.724 1.00 91.50 180 SER A C 1
ATOM 1263 O O . SER A 1 180 ? -9.204 -15.381 14.406 1.00 91.50 180 SER A O 1
ATOM 1265 N N . GLY A 1 181 ? -6.978 -15.553 14.145 1.00 92.81 181 GLY A N 1
ATOM 1266 C CA . GLY A 1 181 ? -6.600 -15.051 15.469 1.00 92.81 181 GLY A CA 1
ATOM 1267 C C . GLY A 1 181 ? -6.756 -13.537 15.640 1.00 92.81 181 GLY A C 1
ATOM 1268 O O . GLY A 1 181 ? -6.695 -13.041 16.763 1.00 92.81 181 GLY A O 1
ATOM 1269 N N . LEU A 1 182 ? -6.995 -12.786 14.556 1.00 94.00 182 LEU A N 1
ATOM 1270 C CA . LEU A 1 182 ? -7.168 -11.329 14.621 1.00 94.00 182 LEU A CA 1
ATOM 1271 C C . LEU A 1 182 ? -8.370 -10.916 15.477 1.00 94.00 182 LEU A C 1
ATOM 1273 O O . LEU A 1 182 ? -8.302 -9.911 16.177 1.00 94.00 182 LEU A O 1
ATOM 1277 N N . ARG A 1 183 ? -9.463 -11.688 15.444 1.00 92.19 183 ARG A N 1
ATOM 1278 C CA . ARG A 1 183 ? -10.658 -11.388 16.249 1.00 92.19 183 ARG A CA 1
ATOM 1279 C C . ARG A 1 183 ? -10.387 -11.482 17.744 1.00 92.19 183 ARG A C 1
ATOM 1281 O O . ARG A 1 183 ? -10.868 -10.643 18.494 1.00 92.19 183 ARG A O 1
ATOM 1288 N N . ASP A 1 184 ? -9.606 -12.470 18.166 1.00 92.38 184 ASP A N 1
ATOM 1289 C CA . ASP A 1 184 ? -9.274 -12.637 19.578 1.00 92.38 184 ASP A CA 1
ATOM 1290 C C . ASP A 1 184 ? -8.226 -11.614 20.034 1.00 92.38 184 ASP A C 1
ATOM 1292 O O . ASP A 1 184 ? -8.374 -11.026 21.103 1.00 92.38 184 ASP A O 1
ATOM 1296 N N . ALA A 1 185 ? -7.227 -11.310 19.198 1.00 93.06 185 ALA A N 1
ATOM 1297 C CA . ALA A 1 185 ? -6.215 -10.292 19.503 1.00 93.06 185 ALA A CA 1
ATOM 1298 C C . ALA A 1 185 ? -6.802 -8.872 19.647 1.00 93.06 185 ALA A C 1
ATOM 1300 O O . ALA A 1 185 ? -6.314 -8.053 20.434 1.00 93.06 185 ALA A O 1
ATOM 1301 N N . PHE A 1 186 ? -7.868 -8.576 18.902 1.00 94.19 186 PHE A N 1
ATOM 1302 C CA . PHE A 1 186 ? -8.538 -7.274 18.882 1.00 94.19 186 PHE A CA 1
ATOM 1303 C C . PHE A 1 186 ? -9.968 -7.334 19.415 1.00 94.19 186 PHE A C 1
ATOM 1305 O O . PHE A 1 186 ? -10.831 -6.584 18.967 1.00 94.19 186 PHE A O 1
ATOM 1312 N N . ARG A 1 187 ? -10.230 -8.211 20.388 1.00 87.12 187 ARG A N 1
ATOM 1313 C CA . ARG A 1 187 ? -11.520 -8.224 21.076 1.00 87.12 187 ARG A CA 1
ATOM 1314 C C . ARG A 1 187 ? -11.714 -6.918 21.855 1.00 87.12 187 ARG A C 1
ATOM 1316 O O . ARG A 1 187 ? -10.787 -6.436 22.515 1.00 87.12 187 ARG A O 1
ATOM 1323 N N . GLU A 1 188 ? -12.915 -6.356 21.768 1.00 76.56 188 GLU A N 1
ATOM 1324 C CA . GLU A 1 188 ? -13.329 -5.224 22.594 1.00 76.56 188 GLU A CA 1
ATOM 1325 C C . GLU A 1 188 ? -13.342 -5.629 24.078 1.00 76.56 188 GLU A C 1
ATOM 1327 O O . GLU A 1 188 ? -13.740 -6.754 24.403 1.00 76.56 188 GLU A O 1
ATOM 1332 N N . PRO A 1 189 ? -12.857 -4.766 24.987 1.00 66.62 189 PRO A N 1
ATOM 1333 C CA . PRO A 1 189 ? -13.061 -4.985 26.411 1.00 66.62 189 PRO A CA 1
ATOM 1334 C C . PRO A 1 189 ? -14.567 -4.945 26.714 1.00 66.62 189 PRO A C 1
ATOM 1336 O O . PRO A 1 189 ? -15.271 -4.089 26.183 1.00 66.62 189 PRO A O 1
AT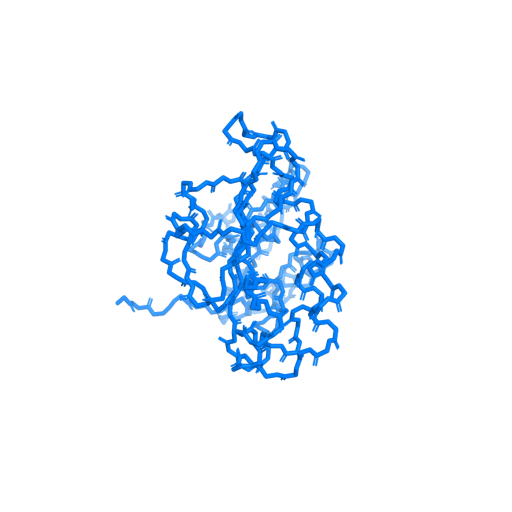OM 1339 N N . ALA A 1 190 ? -15.032 -5.911 27.512 1.00 59.16 190 ALA A N 1
ATOM 1340 C CA . ALA A 1 190 ? -16.425 -6.023 27.946 1.00 59.16 190 ALA A CA 1
ATOM 1341 C C . ALA A 1 190 ? -16.858 -4.860 28.850 1.00 59.16 190 ALA A C 1
ATOM 1343 O O . ALA A 1 190 ? -15.981 -4.308 29.557 1.00 59.16 190 ALA A O 1
#

Organism: NCBI:txid298794

Secondary structure (DSSP, 8-state):
-PPPPPSEEETTEEEEE-GGG---HHHHHHHHHHHHHHSSS--EEETTTEEEEE-SSHHHHHHHHHHHHHTT-B--TT-GGGGEEE---TTTSTT-SS-HHHHHHHHHHHHHHHHTTT--EEEESSTT-TT--S-EEEEEEE-TTS-EEEEEEE-TT---S-EE-HHHHHHHHTT--SGGGHHHHTPPP-

Foldseek 3Di:
DPDFDFAADDFQKGWWADQLLDDDPVVVVVLQVLLVVFHDSDWDAGPLSTIMRGGPGRVSSVVVLVSSVVVPTDRDRLQLSSQEHFDCAPPVDPQFLARRSVLSVVCSVLCSLAVNVVFHEYEYRALCQVRHAFFGCWYWHRDNPHWTDIDGRGTSNDDDPDTDHSVLVSVLSNPDNYSVCSCVSRPDDD

Sequence (190 aa):
ATPALPAGPHGRAVLAELPFGRCDAALLDRLAGWSEAHGDGDLSLTPSRGVALVGRDEAAAETLRREAAAAGLIVDPADPRRAVAACPGAPACASGGTPAQADAPRLAAAFAPLARRGATAHVSGCPKGCAHPGPATLTLVGRPNGRYGVVPQGHAGTETDLALTFDAVLERLESVRDPSGLRDAFREPA

Nearest PDB structures (foldseek):
  3b0m-assembly1_A  TM=7.488E-01  e=9.925E-07  Nicotiana tabacum
  3b0n-assembly1_A  TM=7.362E-01  e=7.349E-07  Nicotiana tabacum
  3vm1-assembly1_A  TM=7.373E-01  e=1.923E-06  Nicotiana tabacum
  3b0j-assembly1_A  TM=7.291E-01  e=2.928E-06  Nicotiana tabacum
  3b0l-assembly1_A  TM=7.053E-01  e=1.923E-06  Nicotiana tabacum

Radius of gyration: 17.91 Å; Cα contacts (8 Å, |Δi|>4): 412; chains: 1; bounding box: 35×34×55 Å